Protein AF-A0A3B8QBS2-F1 (afdb_monomer_lite)

Secondary structure (DSSP, 8-state):
--SS--TTT---HHHHHHHHHHTS---PPPHHHHHHT--HHHHHH--GGGTS----SEEE-TT--EEEPPSHHHHHHHHHHHHHHHHHHHHHHHHHHHHHHHHHHHHHHHHHHH--SHHHHHHHHHHHHHHHHHHHHHHHHHHHT--HHHHHHHHHHHHHHHHHHHHHHHHHHHHHHHHHHHHHH-----S---PPP-

Structure (mmCIF, N/CA/C/O backbone):
data_AF-A0A3B8QBS2-F1
#
_entry.id   AF-A0A3B8QBS2-F1
#
loop_
_atom_site.group_PDB
_atom_site.id
_atom_site.type_symbol
_atom_site.label_atom_id
_atom_site.label_alt_id
_atom_site.label_comp_id
_atom_site.label_asym_id
_atom_site.label_entity_id
_atom_site.label_seq_id
_atom_site.pdbx_PDB_ins_code
_atom_site.Cartn_x
_atom_site.Cartn_y
_atom_site.Cartn_z
_atom_site.occupancy
_atom_site.B_iso_or_equiv
_atom_site.auth_seq_id
_atom_site.auth_comp_id
_atom_site.auth_asym_id
_atom_site.auth_atom_id
_atom_site.pdbx_PDB_model_num
ATOM 1 N N . MET A 1 1 ? -25.070 -5.125 55.018 1.00 40.16 1 MET A N 1
ATOM 2 C CA . MET A 1 1 ? -25.271 -5.395 53.583 1.00 40.16 1 MET A CA 1
ATOM 3 C C . MET A 1 1 ? -24.244 -4.560 52.854 1.00 40.16 1 MET A C 1
ATOM 5 O O . MET A 1 1 ? -24.318 -3.342 52.944 1.00 40.16 1 MET A O 1
ATOM 9 N N . ASP A 1 2 ? -23.228 -5.199 52.283 1.00 47.75 2 ASP A N 1
ATOM 10 C CA . ASP A 1 2 ? -22.248 -4.523 51.435 1.00 47.75 2 ASP A CA 1
ATOM 11 C C . ASP A 1 2 ? -22.908 -4.314 50.066 1.00 47.75 2 ASP A C 1
ATOM 13 O O . ASP A 1 2 ? -22.971 -5.229 49.251 1.00 47.75 2 ASP A O 1
ATOM 17 N N . LEU A 1 3 ? -23.536 -3.148 49.894 1.00 51.56 3 LEU A N 1
ATOM 18 C CA . LEU A 1 3 ? -24.308 -2.787 48.700 1.00 51.56 3 LEU A CA 1
ATOM 19 C C . LEU A 1 3 ? -23.430 -2.556 47.462 1.00 51.56 3 LEU A C 1
ATOM 21 O O . LEU A 1 3 ? -23.970 -2.382 46.373 1.00 51.56 3 LEU A O 1
ATOM 25 N N . PHE A 1 4 ? -22.103 -2.549 47.614 1.00 51.91 4 PHE A N 1
ATOM 26 C CA . PHE A 1 4 ? -21.193 -2.098 46.564 1.00 51.91 4 PHE A CA 1
ATOM 27 C C . PHE A 1 4 ? -20.313 -3.204 45.980 1.00 51.91 4 PHE A C 1
ATOM 29 O O . PHE A 1 4 ? -19.778 -3.011 44.891 1.00 51.91 4 PHE A O 1
ATOM 36 N N . GLY A 1 5 ? -20.204 -4.366 46.639 1.00 55.91 5 GLY A N 1
ATOM 37 C CA . GLY A 1 5 ? -19.313 -5.446 46.207 1.00 55.91 5 GLY A CA 1
ATOM 38 C C . GLY A 1 5 ? -17.836 -5.022 46.215 1.00 55.91 5 GLY A C 1
ATOM 39 O O . GLY A 1 5 ? -17.497 -3.843 46.226 1.00 55.91 5 GLY A O 1
ATOM 40 N N . ASN A 1 6 ? -16.910 -5.982 46.228 1.00 54.06 6 ASN A N 1
ATOM 41 C CA . ASN A 1 6 ? -15.481 -5.662 46.226 1.00 54.06 6 ASN A CA 1
ATOM 42 C C . ASN A 1 6 ? -15.029 -5.213 44.816 1.00 54.06 6 ASN A C 1
ATOM 44 O O . ASN A 1 6 ? -14.933 -6.064 43.925 1.00 54.06 6 ASN A O 1
ATOM 48 N N . PRO A 1 7 ? -14.662 -3.933 44.597 1.00 52.50 7 PRO A N 1
ATOM 49 C CA . PRO A 1 7 ? -14.302 -3.431 43.269 1.00 52.50 7 PRO A CA 1
ATOM 50 C C . PRO A 1 7 ? -13.030 -4.079 42.711 1.00 52.50 7 PRO A C 1
ATOM 52 O O . PRO A 1 7 ? -12.875 -4.178 41.496 1.00 52.50 7 PRO A O 1
ATOM 55 N N . ALA A 1 8 ? -12.133 -4.543 43.590 1.00 57.28 8 ALA A N 1
ATOM 56 C CA . ALA A 1 8 ? -10.874 -5.187 43.222 1.00 57.28 8 ALA A CA 1
ATOM 57 C C . ALA A 1 8 ? -11.041 -6.666 42.831 1.00 57.28 8 ALA A C 1
ATOM 59 O O . ALA A 1 8 ? -10.186 -7.214 42.139 1.00 57.28 8 ALA A O 1
ATOM 60 N N . ALA A 1 9 ? -12.129 -7.320 43.255 1.00 53.72 9 ALA A N 1
ATOM 61 C CA . ALA A 1 9 ? -12.423 -8.708 42.883 1.00 53.72 9 ALA A CA 1
ATOM 62 C C . ALA A 1 9 ? -12.965 -8.822 41.452 1.00 53.72 9 ALA A C 1
ATOM 64 O O . ALA A 1 9 ? -12.890 -9.878 40.828 1.00 53.72 9 ALA A O 1
ATOM 65 N N . MET A 1 10 ? -13.491 -7.724 40.916 1.00 49.22 10 MET A N 1
ATOM 66 C CA . MET A 1 10 ? -13.876 -7.640 39.526 1.00 49.22 10 MET A CA 1
ATOM 67 C C . MET A 1 10 ? -12.663 -7.071 38.774 1.00 49.22 10 MET A C 1
ATOM 69 O O . MET A 1 10 ? -12.316 -5.907 38.939 1.00 49.22 10 MET A O 1
ATOM 73 N N . VAL A 1 11 ? -12.017 -7.843 37.909 1.00 57.44 11 VAL A N 1
ATOM 74 C CA . VAL A 1 11 ? -11.044 -7.339 36.922 1.00 57.44 11 VAL A CA 1
ATOM 75 C C . VAL A 1 11 ? -11.607 -7.751 35.567 1.00 57.44 11 VAL A C 1
ATOM 77 O O . VAL A 1 11 ? -11.636 -8.945 35.284 1.00 57.44 11 VAL A O 1
ATOM 80 N N . PRO A 1 12 ? -12.166 -6.835 34.757 1.00 55.88 12 PRO A N 1
ATOM 81 C CA . PRO A 1 12 ? -12.729 -7.208 33.475 1.00 55.88 12 PRO A CA 1
ATOM 82 C C . PRO A 1 12 ? -11.559 -7.548 32.558 1.00 55.88 12 PRO A C 1
ATOM 84 O O . PRO A 1 12 ? -10.615 -6.762 32.451 1.00 55.88 12 PRO A O 1
ATOM 87 N N . GLU A 1 13 ? -11.634 -8.679 31.863 1.00 57.59 13 GLU A N 1
ATOM 88 C CA . GLU A 1 13 ? -10.639 -9.053 30.848 1.00 57.59 13 GLU A CA 1
ATOM 89 C C . GLU A 1 13 ? -10.408 -7.926 29.823 1.00 57.59 13 GLU A C 1
ATOM 91 O O . GLU A 1 13 ? -9.293 -7.748 29.336 1.00 57.59 13 GLU A O 1
ATOM 96 N N . SER A 1 14 ? -11.425 -7.091 29.576 1.00 52.19 14 SER A N 1
ATOM 97 C CA . SER A 1 14 ? -11.361 -5.939 28.674 1.00 52.19 14 SER A CA 1
ATOM 98 C C . SER A 1 14 ? -10.343 -4.864 29.074 1.00 52.19 14 SER A C 1
ATOM 100 O O . SER A 1 14 ? -9.842 -4.171 28.194 1.00 52.19 14 SER A O 1
ATOM 102 N N . ILE A 1 15 ? -9.960 -4.741 30.354 1.00 58.25 15 ILE A N 1
ATOM 103 C CA . ILE A 1 15 ? -8.884 -3.818 30.769 1.00 58.25 15 ILE A CA 1
ATOM 104 C C . ILE A 1 15 ? -7.523 -4.349 30.306 1.00 58.25 15 ILE A C 1
ATOM 106 O O . ILE A 1 15 ? -6.710 -3.591 29.780 1.00 58.25 15 ILE A O 1
ATOM 110 N N . GLY A 1 16 ? -7.284 -5.658 30.434 1.00 59.62 16 GLY A N 1
ATOM 111 C CA . GLY A 1 16 ? -6.072 -6.300 29.917 1.00 59.62 16 GLY A CA 1
ATOM 112 C C . GLY A 1 16 ? -5.948 -6.148 28.401 1.00 59.62 16 GLY A C 1
ATOM 113 O O . GLY A 1 16 ? -4.872 -5.835 27.897 1.00 59.62 16 GLY A O 1
ATOM 114 N N . VAL A 1 17 ? -7.070 -6.271 27.688 1.00 55.12 17 VAL A N 1
ATOM 115 C CA . VAL A 1 17 ? -7.148 -6.059 26.236 1.00 55.12 17 VAL A CA 1
ATOM 116 C C . VAL A 1 17 ? -6.885 -4.600 25.858 1.00 55.12 17 VAL A C 1
ATOM 118 O O . VAL A 1 17 ? -6.069 -4.364 24.976 1.00 55.12 17 VAL A O 1
ATOM 121 N N . LEU A 1 18 ? -7.488 -3.622 26.546 1.00 54.81 18 LEU A N 1
ATOM 122 C CA . LEU A 1 18 ? -7.243 -2.192 26.300 1.00 54.81 18 LEU A CA 1
ATOM 123 C C . LEU A 1 18 ? -5.767 -1.828 26.510 1.00 54.81 18 LEU A C 1
ATOM 125 O O . LEU A 1 18 ? -5.187 -1.066 25.745 1.00 54.81 18 LEU A O 1
ATOM 129 N N . THR A 1 19 ? -5.144 -2.415 27.532 1.00 61.19 19 THR A N 1
ATOM 130 C CA . THR A 1 19 ? -3.730 -2.173 27.844 1.00 61.19 19 THR A CA 1
ATOM 131 C C . THR A 1 19 ? -2.820 -2.821 26.797 1.00 61.19 19 THR A C 1
ATOM 133 O O . THR A 1 19 ? -1.830 -2.223 26.387 1.00 61.19 19 THR A O 1
ATOM 136 N N . ALA A 1 20 ? -3.172 -4.020 26.322 1.00 60.28 20 ALA A N 1
ATOM 137 C CA . ALA A 1 20 ? -2.480 -4.687 25.224 1.00 60.28 20 ALA A CA 1
ATOM 138 C C . ALA A 1 20 ? -2.641 -3.942 23.889 1.00 60.28 20 ALA A C 1
ATOM 140 O O . ALA A 1 20 ? -1.714 -3.946 23.086 1.00 60.28 20 ALA A O 1
ATOM 141 N N . ASP A 1 21 ? -3.786 -3.299 23.651 1.00 52.78 21 ASP A N 1
ATOM 142 C CA . ASP A 1 21 ? -4.047 -2.534 22.429 1.00 52.78 21 ASP A CA 1
ATOM 143 C C . ASP A 1 21 ? -3.320 -1.182 22.437 1.00 52.78 21 ASP A C 1
ATOM 145 O O . ASP A 1 21 ? -2.662 -0.854 21.459 1.00 52.78 21 ASP A O 1
ATOM 149 N N . LEU A 1 22 ? -3.301 -0.471 23.573 1.00 54.91 22 LEU A N 1
ATOM 150 C CA . LEU A 1 22 ? -2.471 0.730 23.776 1.00 54.91 22 LEU A CA 1
ATOM 151 C C . LEU A 1 22 ? -0.962 0.436 23.694 1.00 54.91 22 LEU A C 1
ATOM 153 O O . LEU A 1 22 ? -0.167 1.328 23.408 1.00 54.91 22 LEU A O 1
ATOM 157 N N . ALA A 1 23 ? -0.557 -0.806 23.972 1.00 55.47 23 ALA A N 1
ATOM 158 C CA . ALA A 1 23 ? 0.823 -1.258 23.829 1.00 55.47 23 ALA A CA 1
ATOM 159 C C . ALA A 1 23 ? 1.182 -1.671 22.391 1.00 55.47 23 ALA A C 1
ATOM 161 O O . ALA A 1 23 ? 2.367 -1.854 22.100 1.00 55.47 23 ALA A O 1
ATOM 162 N N . LYS A 1 24 ? 0.204 -1.830 21.483 1.00 52.69 24 LYS A N 1
ATOM 163 C CA . LYS A 1 24 ? 0.501 -2.040 20.063 1.00 52.69 24 LYS A CA 1
ATOM 164 C C . LYS A 1 24 ? 0.965 -0.716 19.486 1.00 52.69 24 LYS A C 1
ATOM 166 O O . LYS A 1 24 ? 0.188 0.221 19.357 1.00 52.69 24 LYS A O 1
ATOM 171 N N . THR A 1 25 ? 2.238 -0.657 19.125 1.00 47.12 25 THR A N 1
ATOM 172 C CA . THR A 1 25 ? 2.847 0.510 18.496 1.00 47.12 25 THR A CA 1
ATOM 173 C C . THR A 1 25 ? 2.074 0.871 17.226 1.00 47.12 25 THR A C 1
ATOM 175 O O . THR A 1 25 ? 2.091 0.134 16.240 1.00 47.12 25 THR A O 1
ATOM 178 N N . GLU A 1 26 ? 1.359 1.992 17.269 1.00 56.16 26 GLU A N 1
ATOM 179 C CA . GLU A 1 26 ? 0.643 2.571 16.133 1.00 56.16 26 GLU A CA 1
ATOM 180 C C . GLU A 1 26 ? 1.629 3.220 15.182 1.00 56.16 26 GLU A C 1
ATOM 182 O O . GLU A 1 26 ? 1.835 4.427 15.226 1.00 56.16 26 GLU A O 1
ATOM 187 N N . VAL A 1 27 ? 2.309 2.457 14.337 1.00 53.50 27 VAL A N 1
ATOM 188 C CA . VAL A 1 27 ? 3.079 3.118 13.289 1.00 53.50 27 VAL A CA 1
ATOM 189 C C . VAL A 1 27 ? 3.342 2.157 12.152 1.00 53.50 27 VAL A C 1
ATOM 191 O O . VAL A 1 27 ? 4.082 1.185 12.296 1.00 53.50 27 VAL A O 1
ATOM 194 N N . GLY A 1 28 ? 2.788 2.476 10.981 1.00 55.41 28 GLY A N 1
ATOM 195 C CA . GLY A 1 28 ? 3.445 2.080 9.743 1.00 55.41 28 GLY A CA 1
ATOM 196 C C . GLY A 1 28 ? 4.920 2.481 9.799 1.00 55.41 28 GLY A C 1
ATOM 197 O O . GLY A 1 28 ? 5.289 3.420 10.509 1.00 55.41 28 GLY A O 1
ATOM 198 N N . GLN A 1 29 ? 5.763 1.769 9.053 1.00 59.84 29 GLN A N 1
ATOM 199 C CA . GLN A 1 29 ? 7.200 2.046 9.028 1.00 59.84 29 GLN A CA 1
ATOM 200 C C . GLN A 1 29 ? 7.454 3.537 8.785 1.00 59.84 29 GLN A C 1
ATOM 202 O O . GLN A 1 29 ? 6.781 4.174 7.964 1.00 59.84 29 GLN A O 1
ATOM 207 N N . THR A 1 30 ? 8.420 4.105 9.502 1.00 65.25 30 THR A N 1
ATOM 208 C CA . THR A 1 30 ? 8.799 5.504 9.315 1.00 65.25 30 THR A CA 1
ATOM 209 C C . THR A 1 30 ? 9.297 5.720 7.886 1.00 65.25 30 THR A C 1
ATOM 211 O O . THR A 1 30 ? 9.829 4.818 7.239 1.00 65.25 30 THR A O 1
ATOM 214 N N . PHE A 1 31 ? 9.178 6.945 7.371 1.00 59.91 31 PHE A N 1
ATOM 215 C CA . PHE A 1 31 ? 9.646 7.266 6.019 1.00 59.91 31 PHE A CA 1
ATOM 216 C C . PHE A 1 31 ? 11.135 6.929 5.804 1.00 59.91 31 PHE A C 1
ATOM 218 O O . PHE A 1 31 ? 11.523 6.510 4.717 1.00 59.91 31 PHE A O 1
ATOM 225 N N . ALA A 1 32 ? 11.961 7.047 6.850 1.00 57.06 32 ALA A N 1
ATOM 226 C CA . ALA A 1 32 ? 13.374 6.674 6.811 1.00 57.06 32 ALA A CA 1
ATOM 227 C C . ALA A 1 32 ? 13.582 5.151 6.705 1.00 57.06 32 ALA A C 1
ATOM 229 O O . ALA A 1 32 ? 14.427 4.704 5.931 1.00 57.06 32 ALA A O 1
ATOM 230 N N . GLU A 1 33 ? 12.791 4.351 7.425 1.00 64.00 33 GLU A N 1
ATOM 231 C CA . GLU A 1 33 ? 12.810 2.885 7.317 1.00 64.00 33 GLU A CA 1
ATOM 232 C C . GLU A 1 33 ? 12.324 2.424 5.939 1.00 64.00 33 GLU A C 1
ATOM 234 O O . GLU A 1 33 ? 12.946 1.558 5.329 1.00 64.00 33 GLU A O 1
ATOM 239 N N . LEU A 1 34 ? 11.284 3.067 5.397 1.00 64.31 34 LEU A N 1
ATOM 240 C CA . LEU A 1 34 ? 10.763 2.790 4.055 1.00 64.31 34 LEU A CA 1
ATOM 241 C C . LEU A 1 34 ? 11.781 3.115 2.955 1.00 64.31 34 LEU A C 1
ATOM 243 O O . LE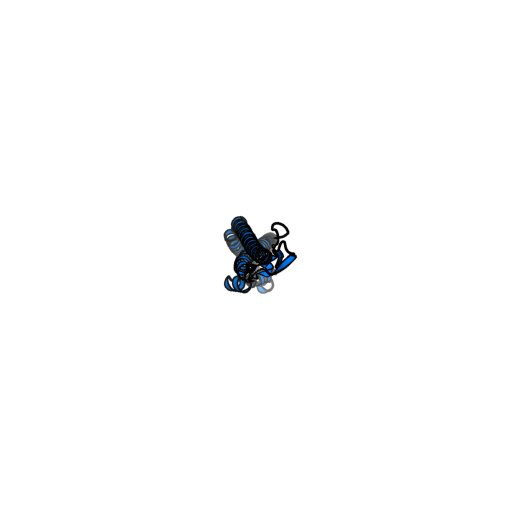U A 1 34 ? 11.936 2.346 2.005 1.00 64.31 34 LEU A O 1
ATOM 247 N N . GLN A 1 35 ? 12.506 4.230 3.084 1.00 64.44 35 GLN A N 1
ATOM 248 C CA . GLN A 1 35 ? 13.590 4.576 2.162 1.00 64.44 35 GLN A CA 1
ATOM 249 C C . GLN A 1 35 ? 14.782 3.623 2.279 1.00 64.44 35 GLN A C 1
ATOM 251 O O . GLN A 1 35 ? 15.360 3.246 1.261 1.00 64.44 35 GLN A O 1
ATOM 256 N N . GLY A 1 36 ? 15.140 3.215 3.500 1.00 61.88 36 GLY A N 1
ATOM 257 C CA . GLY A 1 36 ? 16.211 2.246 3.743 1.00 61.88 36 GLY A CA 1
ATOM 258 C C . GLY A 1 36 ? 15.877 0.837 3.243 1.00 61.88 36 GLY A C 1
ATOM 259 O O . GLY A 1 36 ? 16.770 0.121 2.795 1.00 61.88 36 GLY A O 1
ATOM 260 N N . ALA A 1 37 ? 14.597 0.459 3.264 1.00 65.19 37 ALA A N 1
ATOM 261 C CA . ALA A 1 37 ? 14.096 -0.829 2.788 1.00 65.19 37 ALA A CA 1
ATOM 262 C C . ALA A 1 37 ? 13.811 -0.871 1.274 1.00 65.19 37 ALA A C 1
ATOM 264 O O . ALA A 1 37 ? 13.482 -1.934 0.742 1.00 65.19 37 ALA A O 1
ATOM 265 N N . ALA A 1 38 ? 13.928 0.258 0.565 1.00 75.38 38 ALA A N 1
ATOM 266 C CA . ALA A 1 38 ? 13.628 0.354 -0.859 1.00 75.38 38 ALA A CA 1
ATOM 267 C C . ALA A 1 38 ? 14.500 -0.600 -1.692 1.00 75.38 38 ALA A C 1
ATOM 269 O O . ALA A 1 38 ? 15.712 -0.415 -1.843 1.00 75.38 38 ALA A O 1
ATOM 270 N N . ASN A 1 39 ? 13.862 -1.616 -2.275 1.00 82.81 39 ASN A N 1
ATOM 271 C CA . ASN A 1 39 ? 14.537 -2.684 -2.998 1.00 82.81 39 ASN A CA 1
ATOM 272 C C . ASN A 1 39 ? 14.228 -2.616 -4.502 1.00 82.81 39 ASN A C 1
ATOM 274 O O . ASN A 1 39 ? 13.081 -2.750 -4.929 1.00 82.81 39 ASN A O 1
ATOM 278 N N . ALA A 1 40 ? 15.275 -2.421 -5.307 1.00 83.56 40 ALA A N 1
ATOM 279 C CA . ALA A 1 40 ? 15.173 -2.337 -6.762 1.00 83.56 40 ALA A CA 1
ATOM 280 C C . ALA A 1 40 ? 14.736 -3.664 -7.408 1.00 83.56 40 ALA A C 1
ATOM 282 O O . ALA A 1 40 ? 13.947 -3.643 -8.346 1.00 83.56 40 ALA A O 1
ATOM 283 N N . THR A 1 41 ? 15.193 -4.807 -6.892 1.00 86.19 41 THR A N 1
ATOM 284 C CA . THR A 1 41 ? 14.809 -6.137 -7.384 1.00 86.19 41 THR A CA 1
ATOM 285 C C . THR A 1 41 ? 13.326 -6.396 -7.144 1.00 86.19 41 THR A C 1
ATOM 287 O O . THR A 1 41 ? 12.609 -6.763 -8.072 1.00 86.19 41 THR A O 1
ATOM 290 N N . THR A 1 42 ? 12.831 -6.111 -5.935 1.00 84.19 42 THR A N 1
ATOM 291 C CA . THR A 1 42 ? 11.393 -6.187 -5.638 1.00 84.19 42 THR A CA 1
ATOM 292 C C . THR A 1 42 ? 10.599 -5.287 -6.581 1.00 84.19 42 THR A C 1
ATOM 294 O O . THR A 1 42 ? 9.588 -5.716 -7.127 1.00 84.19 42 THR A O 1
ATOM 297 N N . ALA A 1 43 ? 11.091 -4.074 -6.850 1.00 86.50 43 ALA A N 1
ATOM 298 C CA . ALA A 1 43 ? 10.450 -3.163 -7.789 1.00 86.50 43 ALA A CA 1
ATOM 299 C C . ALA A 1 43 ? 10.447 -3.695 -9.231 1.00 86.50 43 ALA A C 1
ATOM 301 O O . ALA A 1 43 ? 9.471 -3.500 -9.934 1.00 86.50 43 ALA A O 1
ATOM 302 N N . MET A 1 44 ? 11.496 -4.366 -9.707 1.00 90.50 44 MET A N 1
ATOM 303 C CA . MET A 1 44 ? 11.528 -4.920 -11.072 1.00 90.50 44 MET A CA 1
ATOM 304 C C . MET A 1 44 ? 10.589 -6.124 -11.252 1.00 90.50 44 MET A C 1
ATOM 306 O O . MET A 1 44 ? 10.087 -6.364 -12.355 1.00 90.50 44 MET A O 1
ATOM 310 N N . LEU A 1 45 ? 10.376 -6.891 -10.181 1.00 90.69 45 LEU A N 1
ATOM 311 C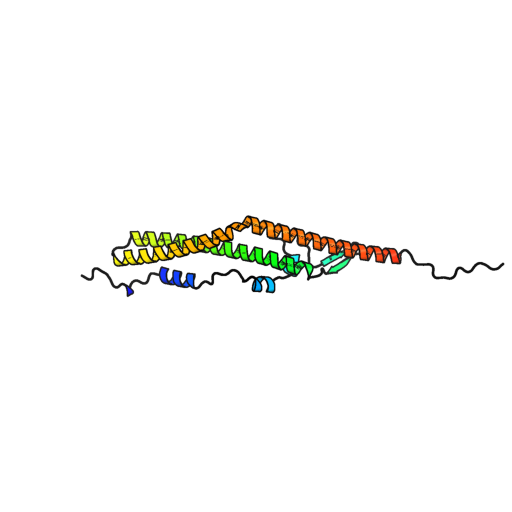 CA . LEU A 1 45 ? 9.605 -8.137 -10.187 1.00 90.69 45 LEU A CA 1
ATOM 312 C C . LEU A 1 45 ? 8.149 -7.966 -9.744 1.00 90.69 45 LEU A C 1
ATOM 314 O O . LEU A 1 45 ? 7.353 -8.896 -9.886 1.00 90.69 45 LEU A O 1
ATOM 318 N N . ASP A 1 46 ? 7.791 -6.806 -9.203 1.00 87.12 46 ASP A N 1
ATOM 319 C CA . ASP A 1 46 ? 6.452 -6.578 -8.685 1.00 87.12 46 ASP A CA 1
ATOM 320 C C . ASP A 1 46 ? 5.404 -6.580 -9.811 1.00 87.12 46 ASP A C 1
ATOM 322 O O . ASP A 1 46 ? 5.409 -5.755 -10.727 1.00 87.12 46 ASP A O 1
ATOM 326 N N . SER A 1 47 ? 4.490 -7.540 -9.707 1.00 85.00 47 SER A N 1
ATOM 327 C CA . SER A 1 47 ? 3.373 -7.749 -10.623 1.00 85.00 47 SER A CA 1
ATOM 328 C C . SER A 1 47 ? 2.030 -7.352 -10.014 1.00 85.00 47 SER A C 1
ATOM 330 O O . SER A 1 47 ? 1.013 -7.513 -10.682 1.00 85.00 47 SER A O 1
ATOM 332 N N . ALA A 1 48 ? 1.993 -6.893 -8.756 1.00 82.56 48 ALA A N 1
ATOM 333 C CA . ALA A 1 48 ? 0.768 -6.629 -7.998 1.00 82.56 48 ALA A CA 1
ATOM 334 C C . ALA A 1 48 ? -0.317 -7.709 -8.213 1.00 82.56 48 ALA A C 1
ATOM 336 O O . ALA A 1 48 ? -1.425 -7.425 -8.666 1.00 82.56 48 ALA A O 1
ATOM 337 N N . ASN A 1 49 ? 0.028 -8.974 -7.936 1.00 83.44 49 ASN A N 1
ATOM 338 C CA . ASN A 1 49 ? -0.837 -10.145 -8.153 1.00 83.44 49 ASN A CA 1
ATOM 339 C C . ASN A 1 49 ? -1.359 -10.290 -9.601 1.00 83.44 49 ASN A C 1
ATOM 341 O O . ASN A 1 49 ? -2.474 -10.757 -9.823 1.00 83.44 49 ASN A O 1
ATOM 345 N N . GLY A 1 50 ? -0.550 -9.901 -10.589 1.00 84.56 50 GLY A N 1
ATOM 346 C CA . GLY A 1 50 ? -0.872 -9.993 -12.016 1.00 84.56 50 GLY A CA 1
ATOM 347 C C . GLY A 1 50 ? -1.506 -8.737 -12.620 1.00 84.56 50 GLY A C 1
ATOM 348 O O . GLY A 1 50 ? -1.825 -8.747 -13.807 1.00 84.56 50 GLY A O 1
ATOM 349 N N . LEU A 1 51 ? -1.671 -7.659 -11.847 1.00 84.81 51 LEU A N 1
ATOM 350 C CA . LEU A 1 51 ? -2.132 -6.367 -12.362 1.00 84.81 51 LEU A CA 1
ATOM 351 C C . LEU A 1 51 ? -1.078 -5.680 -13.246 1.00 84.81 51 LEU A C 1
ATOM 353 O O . LEU A 1 51 ? -1.432 -4.978 -14.192 1.00 84.81 51 LEU A O 1
ATOM 357 N N . TYR A 1 52 ? 0.206 -5.894 -12.951 1.00 88.88 52 TYR A N 1
ATOM 358 C CA . TYR A 1 52 ? 1.330 -5.319 -13.685 1.00 88.88 52 TYR A CA 1
ATOM 359 C C . TYR A 1 52 ? 2.185 -6.395 -14.346 1.00 88.88 52 TYR A C 1
ATOM 361 O O . TYR A 1 52 ? 2.310 -7.525 -13.865 1.00 88.88 52 TYR A O 1
ATOM 369 N N . HIS A 1 53 ? 2.843 -6.014 -15.437 1.00 89.06 53 HIS A N 1
ATOM 370 C CA . HIS A 1 53 ? 3.845 -6.853 -16.078 1.00 89.06 53 HIS A CA 1
ATOM 371 C C . HIS A 1 53 ? 5.210 -6.631 -15.424 1.00 89.06 53 HIS A C 1
ATOM 373 O O . HIS A 1 53 ? 5.783 -5.546 -15.528 1.00 89.06 53 HIS A O 1
ATOM 379 N N . ALA A 1 54 ? 5.755 -7.668 -14.789 1.00 92.06 54 ALA A N 1
ATOM 380 C CA . ALA A 1 54 ? 7.113 -7.625 -14.259 1.00 92.06 54 ALA A CA 1
ATOM 381 C C . ALA A 1 54 ? 8.123 -7.362 -15.391 1.00 92.06 54 ALA A C 1
ATOM 383 O O . ALA A 1 54 ? 8.071 -8.003 -16.443 1.00 92.06 54 ALA A O 1
ATOM 384 N N . VAL A 1 55 ? 9.054 -6.430 -15.172 1.00 92.31 55 VAL A N 1
ATOM 385 C CA . VAL A 1 55 ? 10.065 -6.048 -16.179 1.00 92.31 55 VAL A CA 1
ATOM 386 C C . VAL A 1 55 ? 11.303 -6.945 -16.155 1.00 92.31 55 VAL A C 1
ATOM 388 O O . VAL A 1 55 ? 12.095 -6.911 -17.104 1.00 92.31 55 VAL A O 1
ATOM 391 N N . GLY A 1 56 ? 11.454 -7.730 -15.082 1.00 91.81 56 GLY A N 1
ATOM 392 C CA . GLY A 1 56 ? 12.569 -8.646 -14.859 1.00 91.81 56 GLY A CA 1
ATOM 393 C C . GLY A 1 56 ? 13.886 -7.931 -14.555 1.00 91.81 56 GLY A C 1
ATOM 394 O O . GLY A 1 56 ? 14.059 -6.754 -14.857 1.00 91.81 56 GLY A O 1
ATOM 395 N N . GLU A 1 57 ? 14.837 -8.653 -13.970 1.00 94.25 57 GLU A N 1
ATOM 396 C CA . GLU A 1 57 ? 16.190 -8.137 -13.705 1.00 94.25 57 GLU A CA 1
ATOM 397 C C . GLU A 1 57 ? 17.082 -8.151 -14.954 1.00 94.25 57 GLU A C 1
ATOM 399 O O . GLU A 1 57 ? 18.115 -7.485 -15.010 1.00 94.25 57 GLU A O 1
ATOM 404 N N . THR A 1 58 ? 16.689 -8.913 -15.974 1.00 94.12 58 THR A N 1
ATOM 405 C CA . THR A 1 58 ? 17.420 -9.048 -17.231 1.00 94.12 58 THR A CA 1
ATOM 406 C C . THR A 1 58 ? 16.487 -8.932 -18.429 1.00 94.12 58 THR A C 1
ATOM 408 O O . THR A 1 58 ? 15.271 -9.098 -18.325 1.00 94.12 58 THR A O 1
ATOM 411 N N . PHE A 1 59 ? 17.064 -8.643 -19.589 1.00 94.12 59 PHE A N 1
ATOM 412 C CA . PHE A 1 59 ? 16.392 -8.749 -20.879 1.00 94.12 59 PHE A CA 1
ATOM 413 C C . PHE A 1 59 ? 17.381 -9.223 -21.944 1.00 94.12 59 PHE A C 1
ATOM 415 O O . PHE A 1 59 ? 18.592 -9.080 -21.781 1.00 94.12 59 PHE A O 1
ATOM 422 N N . SER A 1 60 ? 16.865 -9.783 -23.035 1.00 94.19 60 SER A N 1
ATOM 423 C CA . SER A 1 60 ? 17.679 -10.195 -24.179 1.00 94.19 60 SER A CA 1
ATOM 424 C C . SER A 1 60 ? 17.593 -9.167 -25.297 1.00 94.19 60 SER A C 1
ATOM 426 O O . SER A 1 60 ? 16.502 -8.694 -25.613 1.00 94.19 60 SER A O 1
ATOM 428 N N . THR A 1 61 ? 18.725 -8.841 -25.913 1.00 91.00 61 THR A N 1
ATOM 429 C CA . THR A 1 61 ? 18.743 -8.076 -27.162 1.00 91.00 61 THR A CA 1
ATOM 430 C C . THR A 1 61 ? 18.339 -8.969 -28.347 1.00 91.00 61 THR A C 1
ATOM 432 O O . THR A 1 61 ? 18.377 -10.200 -28.231 1.00 91.00 61 THR A O 1
ATOM 435 N N . PRO A 1 62 ? 17.989 -8.399 -29.517 1.00 89.25 62 PRO A N 1
ATOM 436 C CA . PRO A 1 62 ? 17.698 -9.164 -30.731 1.00 89.25 62 PRO A CA 1
ATOM 437 C C . PRO A 1 62 ? 18.828 -10.107 -31.161 1.00 89.25 62 PRO A C 1
ATOM 439 O O . PRO A 1 62 ? 18.571 -11.119 -31.811 1.00 89.25 62 PRO A O 1
ATOM 442 N N . GLY A 1 63 ? 20.077 -9.808 -30.798 1.00 87.56 63 GLY A N 1
ATOM 443 C CA . GLY A 1 63 ? 21.199 -10.713 -31.021 1.00 87.56 63 GLY A CA 1
ATOM 444 C C . GLY A 1 63 ? 21.377 -11.852 -30.041 1.00 87.56 63 GLY A C 1
ATOM 445 O O . GLY A 1 63 ? 22.306 -12.635 -30.226 1.00 87.56 63 GLY A O 1
ATOM 446 N N . GLY A 1 64 ? 20.531 -11.942 -29.019 1.00 89.19 64 GLY A N 1
ATOM 447 C CA . GLY A 1 64 ? 20.630 -12.950 -27.970 1.00 89.19 64 GLY A CA 1
ATOM 448 C C . GLY A 1 64 ? 21.588 -12.589 -26.832 1.00 89.19 64 GLY A C 1
ATOM 449 O O . GLY A 1 64 ? 21.823 -13.437 -25.973 1.00 89.19 64 GLY A O 1
ATOM 450 N N . GLU A 1 65 ? 22.126 -11.364 -26.779 1.00 91.81 65 GLU A N 1
ATOM 451 C CA . GLU A 1 65 ? 22.895 -10.907 -25.616 1.00 91.81 65 GLU A CA 1
ATOM 452 C C . GLU A 1 65 ? 21.949 -10.702 -24.428 1.00 91.81 65 GLU A C 1
ATOM 454 O O . GLU A 1 65 ? 20.923 -10.035 -24.552 1.00 91.81 65 GLU A O 1
ATOM 459 N N . VAL A 1 66 ? 22.278 -11.280 -23.272 1.00 94.81 66 VAL A N 1
ATOM 460 C CA . VAL A 1 66 ? 21.514 -11.087 -22.033 1.00 94.81 66 VAL A CA 1
ATOM 461 C C . VAL A 1 66 ? 22.120 -9.926 -21.256 1.00 94.81 66 VAL A C 1
ATOM 463 O O . VAL A 1 66 ? 23.279 -9.981 -20.851 1.00 94.81 66 VAL A O 1
ATOM 466 N N . ILE A 1 67 ? 21.318 -8.896 -21.010 1.00 94.06 67 ILE A N 1
ATOM 467 C CA . ILE A 1 67 ? 21.727 -7.684 -20.302 1.00 94.06 67 ILE A CA 1
ATOM 468 C C . ILE A 1 67 ? 21.029 -7.624 -18.951 1.00 94.06 67 ILE A C 1
ATOM 470 O O . ILE A 1 67 ? 19.819 -7.828 -18.855 1.00 94.06 67 ILE A O 1
ATOM 474 N N . HIS A 1 68 ? 21.798 -7.307 -17.909 1.00 94.69 68 HIS A N 1
ATOM 475 C CA . HIS A 1 68 ? 21.269 -7.011 -16.583 1.00 94.69 68 HIS A CA 1
ATOM 476 C C . HIS A 1 68 ? 20.866 -5.538 -16.486 1.00 94.69 68 HIS A C 1
ATOM 478 O O . HIS A 1 68 ? 21.610 -4.651 -16.916 1.00 94.69 68 HIS A O 1
ATOM 484 N N . ARG A 1 69 ? 19.681 -5.280 -15.935 1.00 93.44 69 ARG A N 1
ATOM 485 C CA . ARG A 1 69 ? 19.170 -3.922 -15.746 1.00 93.44 69 ARG A CA 1
ATOM 486 C C . ARG A 1 69 ? 19.960 -3.201 -14.665 1.00 93.44 69 ARG A C 1
ATOM 488 O O . ARG A 1 69 ? 20.412 -3.803 -13.693 1.00 93.44 69 ARG A O 1
ATOM 495 N N . ARG A 1 70 ? 20.119 -1.888 -14.815 1.00 91.12 70 ARG A N 1
ATOM 496 C CA . ARG A 1 70 ? 20.751 -1.067 -13.771 1.00 91.12 70 ARG A CA 1
ATOM 497 C C . ARG A 1 70 ? 19.811 -0.950 -12.582 1.00 91.12 70 ARG A C 1
ATOM 499 O O . ARG A 1 70 ? 18.622 -0.734 -12.770 1.00 91.12 70 ARG A O 1
ATOM 506 N N . VAL A 1 71 ? 20.331 -1.043 -11.363 1.00 88.69 71 VAL A N 1
ATOM 507 C CA . VAL A 1 71 ? 19.506 -1.033 -10.143 1.00 88.69 71 VAL A CA 1
ATOM 508 C C . VAL A 1 71 ? 19.061 0.373 -9.738 1.00 88.69 71 VAL A C 1
ATOM 510 O O . VAL A 1 71 ? 17.973 0.544 -9.187 1.00 88.69 71 VAL A O 1
ATOM 513 N N . GLU A 1 72 ? 19.873 1.395 -10.020 1.00 88.50 72 GLU A N 1
ATOM 514 C CA . GLU A 1 72 ? 19.656 2.767 -9.555 1.00 88.50 72 GLU A CA 1
ATOM 515 C C . GLU A 1 72 ? 18.302 3.364 -9.980 1.00 88.50 72 GLU A C 1
ATOM 517 O O . GLU A 1 72 ? 17.618 3.899 -9.102 1.00 88.50 72 GLU A O 1
ATOM 522 N N . PRO A 1 73 ? 17.849 3.248 -11.250 1.00 88.25 73 PRO A N 1
ATOM 523 C CA . PRO A 1 73 ? 16.567 3.817 -11.678 1.00 88.25 73 PRO A CA 1
ATOM 524 C C . PRO A 1 73 ? 15.360 3.210 -10.951 1.00 88.25 73 PRO A C 1
ATOM 526 O O . PRO A 1 73 ? 14.363 3.890 -10.718 1.00 88.25 73 PRO A O 1
ATOM 529 N N . TYR A 1 74 ? 15.456 1.941 -10.546 1.00 91.19 74 TYR A N 1
ATOM 530 C CA . TYR A 1 74 ? 14.343 1.200 -9.950 1.00 91.19 74 TYR A CA 1
ATOM 531 C C . TYR A 1 74 ? 14.290 1.317 -8.432 1.00 91.19 74 TYR A C 1
ATOM 533 O O . TYR A 1 74 ? 13.245 1.054 -7.844 1.00 91.19 74 TYR A O 1
ATOM 541 N N . ARG A 1 75 ? 15.372 1.748 -7.770 1.00 87.56 75 ARG A N 1
ATOM 542 C CA . ARG A 1 75 ? 15.373 1.928 -6.310 1.00 87.56 75 ARG A CA 1
ATOM 543 C C . ARG A 1 75 ? 14.368 2.994 -5.868 1.00 87.56 75 ARG A C 1
ATOM 545 O O . ARG A 1 75 ? 13.626 2.771 -4.917 1.00 87.56 75 ARG A O 1
ATOM 552 N N . ALA A 1 76 ? 14.311 4.123 -6.575 1.00 84.12 76 ALA A N 1
ATOM 553 C CA . ALA A 1 76 ? 13.348 5.187 -6.281 1.00 84.12 76 ALA A CA 1
ATOM 554 C C . ALA A 1 76 ? 11.898 4.719 -6.496 1.00 84.12 76 ALA A C 1
ATOM 556 O O . ALA A 1 76 ? 11.027 5.003 -5.678 1.00 84.12 76 ALA A O 1
ATOM 557 N N . ILE A 1 77 ? 11.660 3.938 -7.554 1.00 87.06 77 ILE A N 1
ATOM 558 C CA . ILE A 1 77 ? 10.360 3.314 -7.836 1.00 87.06 77 ILE A CA 1
ATOM 559 C C . ILE A 1 77 ? 9.985 2.347 -6.704 1.00 87.06 77 ILE A C 1
ATOM 561 O O . ILE A 1 77 ? 8.879 2.419 -6.173 1.00 87.06 77 ILE A O 1
ATOM 565 N N . GLY A 1 78 ? 10.927 1.510 -6.265 1.00 85.25 78 GLY A N 1
ATOM 566 C CA . GLY A 1 78 ? 10.737 0.595 -5.140 1.00 85.25 78 GLY A CA 1
ATOM 567 C C . GLY A 1 78 ? 10.390 1.302 -3.832 1.00 85.25 78 GLY A C 1
ATOM 568 O O . GLY A 1 78 ? 9.523 0.829 -3.106 1.00 85.25 78 GLY A O 1
ATOM 569 N N . ALA A 1 79 ? 10.987 2.464 -3.551 1.00 83.50 79 ALA A N 1
ATOM 570 C CA . ALA A 1 79 ? 10.649 3.258 -2.366 1.00 83.50 79 ALA A CA 1
ATOM 571 C C . ALA A 1 79 ? 9.181 3.725 -2.383 1.00 83.50 79 ALA A C 1
ATOM 573 O O . ALA A 1 79 ? 8.478 3.636 -1.373 1.00 83.50 79 ALA A O 1
ATOM 574 N N . VAL A 1 80 ? 8.701 4.190 -3.541 1.00 83.88 80 VAL A N 1
ATOM 575 C CA . VAL A 1 80 ? 7.306 4.622 -3.727 1.00 83.88 80 VAL A CA 1
ATOM 576 C C . VAL A 1 80 ? 6.345 3.445 -3.548 1.00 83.88 80 VAL A C 1
ATOM 578 O O . VAL A 1 80 ? 5.336 3.569 -2.856 1.00 83.88 80 VAL A O 1
ATOM 581 N N . GLN A 1 81 ? 6.680 2.287 -4.114 1.00 82.00 81 GLN A N 1
ATOM 582 C CA . GLN A 1 81 ? 5.858 1.079 -4.020 1.00 82.00 81 GLN A CA 1
ATOM 583 C C . GLN A 1 81 ? 5.807 0.517 -2.605 1.00 82.00 81 GLN A C 1
ATOM 585 O O . GLN A 1 81 ? 4.732 0.174 -2.123 1.00 82.00 81 GLN A O 1
ATOM 590 N N . GLN A 1 82 ? 6.940 0.506 -1.906 1.00 80.81 82 GLN A N 1
ATOM 591 C CA . GLN A 1 82 ? 7.000 0.092 -0.510 1.00 80.81 82 GLN A CA 1
ATOM 592 C C . GLN A 1 82 ? 6.186 1.030 0.387 1.00 80.81 82 GLN A C 1
ATOM 594 O O . GLN A 1 82 ? 5.479 0.572 1.280 1.00 80.81 82 GLN A O 1
ATOM 599 N N . THR A 1 83 ? 6.225 2.337 0.119 1.00 78.62 83 THR A N 1
ATOM 600 C CA . THR A 1 83 ? 5.410 3.324 0.843 1.00 78.62 83 THR A CA 1
ATOM 601 C C . THR A 1 83 ? 3.917 3.080 0.616 1.00 78.62 83 THR A C 1
ATOM 603 O O . THR A 1 83 ? 3.144 3.066 1.574 1.00 78.62 83 THR A O 1
ATOM 606 N N . ALA A 1 84 ? 3.514 2.828 -0.633 1.00 79.88 84 ALA A N 1
ATOM 607 C CA . ALA A 1 84 ? 2.139 2.478 -0.980 1.00 79.88 84 ALA A CA 1
ATOM 608 C C . ALA A 1 84 ? 1.684 1.172 -0.299 1.00 79.88 84 ALA A C 1
ATOM 610 O O . ALA A 1 84 ? 0.601 1.125 0.281 1.00 79.88 84 ALA A O 1
ATOM 611 N N . ALA A 1 85 ? 2.523 0.133 -0.309 1.00 78.56 85 ALA A N 1
ATOM 612 C CA . ALA A 1 85 ? 2.232 -1.149 0.329 1.00 78.56 85 ALA A CA 1
ATOM 613 C C . ALA A 1 85 ? 2.129 -1.032 1.858 1.00 78.56 85 ALA A C 1
ATOM 615 O O . ALA A 1 85 ? 1.181 -1.543 2.449 1.00 78.56 85 ALA A O 1
ATOM 616 N N . ASN A 1 86 ? 3.060 -0.315 2.496 1.00 77.81 86 ASN A N 1
ATOM 617 C CA . ASN A 1 86 ? 3.019 -0.036 3.932 1.00 77.81 86 ASN A CA 1
ATOM 618 C C . ASN A 1 86 ? 1.737 0.707 4.313 1.00 77.81 86 ASN A C 1
ATOM 620 O O . ASN A 1 86 ? 1.077 0.337 5.279 1.00 77.81 86 ASN A O 1
ATOM 624 N N . PHE A 1 87 ? 1.347 1.706 3.521 1.00 76.75 87 PHE A N 1
ATOM 625 C CA . PHE A 1 87 ? 0.092 2.411 3.738 1.00 76.75 87 PHE A CA 1
ATOM 626 C C . PHE A 1 87 ? -1.114 1.462 3.680 1.00 76.75 87 PHE A C 1
ATOM 628 O O . PHE A 1 87 ? -1.945 1.490 4.583 1.00 76.75 87 PHE A O 1
ATOM 635 N N . LEU A 1 88 ? -1.199 0.587 2.669 1.00 77.62 88 LEU A N 1
ATOM 636 C CA . LEU A 1 88 ? -2.279 -0.407 2.574 1.00 77.62 88 LEU A CA 1
ATOM 637 C C . LEU A 1 88 ? -2.298 -1.368 3.771 1.00 77.62 88 LEU A C 1
ATOM 639 O O . LEU A 1 88 ? -3.380 -1.720 4.237 1.00 77.62 88 LEU A O 1
ATOM 643 N N . GLY A 1 89 ? -1.125 -1.751 4.283 1.00 77.12 89 GLY A N 1
ATOM 644 C CA . GLY A 1 89 ? -0.994 -2.540 5.510 1.00 77.12 89 GLY A CA 1
ATOM 645 C C . GLY A 1 89 ? -1.606 -1.831 6.717 1.00 77.12 89 GLY A C 1
ATOM 646 O O . GLY A 1 89 ? -2.485 -2.391 7.365 1.00 77.12 89 GLY A O 1
ATOM 647 N N . VAL A 1 90 ? -1.237 -0.565 6.946 1.00 76.44 90 VAL A N 1
ATOM 648 C CA . VAL A 1 90 ? -1.796 0.260 8.033 1.00 76.44 90 VAL A CA 1
ATOM 649 C C . VAL A 1 90 ? -3.319 0.374 7.926 1.00 76.44 90 VAL A C 1
ATOM 651 O O . VAL A 1 90 ? -4.015 0.221 8.926 1.00 76.44 90 VAL A O 1
ATOM 654 N N . VAL A 1 91 ? -3.862 0.580 6.718 1.00 74.88 91 VAL A N 1
ATOM 655 C CA . VAL A 1 91 ? -5.322 0.623 6.510 1.00 74.88 91 VAL A CA 1
ATOM 656 C C . VAL A 1 91 ? -5.976 -0.712 6.872 1.00 74.88 91 VAL A C 1
ATOM 658 O O . VAL A 1 91 ? -7.028 -0.731 7.513 1.00 74.88 91 VAL A O 1
ATOM 661 N N . GLY A 1 92 ? -5.371 -1.827 6.455 1.00 76.50 92 GLY A N 1
ATOM 662 C CA . GLY A 1 92 ? -5.857 -3.171 6.763 1.00 76.50 92 GLY A CA 1
ATOM 663 C C . GLY A 1 92 ? -5.874 -3.449 8.266 1.00 76.50 92 GLY A C 1
ATOM 664 O O . GLY A 1 92 ? -6.892 -3.899 8.798 1.00 76.50 92 GLY A O 1
ATOM 665 N N . ASP A 1 93 ? -4.788 -3.107 8.954 1.00 77.38 93 ASP A N 1
ATOM 666 C CA . ASP A 1 93 ? -4.650 -3.279 10.400 1.00 77.38 93 ASP A CA 1
ATOM 667 C C . ASP A 1 93 ? -5.647 -2.405 11.171 1.00 77.38 93 ASP A C 1
ATOM 669 O O . ASP A 1 93 ? -6.330 -2.893 12.077 1.00 77.38 93 ASP A O 1
ATOM 673 N N . ALA A 1 94 ? -5.809 -1.140 10.773 1.00 77.69 94 ALA A N 1
ATOM 674 C CA . ALA A 1 94 ? -6.788 -0.233 11.367 1.00 77.69 94 ALA A CA 1
ATOM 675 C C . ALA A 1 94 ? -8.228 -0.732 11.151 1.00 77.69 94 ALA A C 1
ATOM 677 O O . ALA A 1 94 ? -9.047 -0.723 12.075 1.00 77.69 94 ALA A O 1
ATOM 678 N N . ALA A 1 95 ? -8.549 -1.254 9.962 1.00 78.56 95 ALA A N 1
ATOM 679 C CA . ALA A 1 95 ? -9.853 -1.853 9.688 1.00 78.56 95 ALA A CA 1
ATOM 680 C C . ALA A 1 95 ? -10.118 -3.091 10.565 1.00 78.56 95 ALA A C 1
ATOM 682 O O . ALA A 1 95 ? -11.221 -3.236 11.104 1.00 78.56 95 ALA A O 1
ATOM 683 N N . ALA A 1 96 ? -9.117 -3.956 10.754 1.00 80.81 96 ALA A N 1
ATOM 684 C CA . ALA A 1 96 ? -9.216 -5.119 11.634 1.00 80.81 96 ALA A CA 1
ATOM 685 C C . ALA A 1 96 ? -9.413 -4.705 13.103 1.00 80.81 96 ALA A C 1
ATOM 687 O O . ALA A 1 96 ? -10.301 -5.230 13.784 1.00 80.81 96 ALA A O 1
ATOM 688 N N . ARG A 1 97 ? -8.653 -3.707 13.575 1.00 80.75 97 ARG A N 1
ATOM 689 C CA . ARG A 1 97 ? -8.795 -3.141 14.925 1.00 80.75 97 ARG A CA 1
ATOM 690 C C . ARG A 1 97 ? -10.191 -2.564 15.141 1.00 80.75 97 ARG A C 1
ATOM 692 O O . ARG A 1 97 ? -10.830 -2.872 16.145 1.00 80.75 97 ARG A O 1
ATOM 699 N N . ARG A 1 98 ? -10.723 -1.833 14.157 1.00 82.94 98 ARG A N 1
ATOM 700 C CA . ARG A 1 98 ? -12.086 -1.286 14.191 1.00 82.94 98 ARG A CA 1
ATOM 701 C C . ARG A 1 98 ? -13.146 -2.366 14.400 1.00 82.94 98 ARG A C 1
ATOM 703 O O . ARG A 1 98 ? -14.083 -2.170 15.171 1.00 82.94 98 ARG A O 1
ATOM 710 N N . VAL A 1 99 ? -13.021 -3.503 13.714 1.00 84.31 99 VAL A N 1
ATOM 711 C CA . VAL A 1 99 ? -13.940 -4.641 13.884 1.00 84.31 99 VAL A CA 1
ATOM 712 C C . VAL A 1 99 ? -13.824 -5.226 15.291 1.00 84.31 99 VAL A C 1
ATOM 714 O O . VAL A 1 99 ? -14.846 -5.455 15.937 1.00 84.31 99 VAL A O 1
ATOM 717 N N . SER A 1 100 ? -12.599 -5.409 15.793 1.00 83.06 100 SER A N 1
ATOM 718 C CA . SER A 1 100 ? -12.360 -5.905 17.154 1.00 83.06 100 SER A CA 1
ATOM 719 C C . SER A 1 100 ? -12.984 -4.991 18.213 1.00 83.06 100 SER A C 1
ATOM 721 O O . SER A 1 100 ? -13.719 -5.466 19.076 1.00 83.06 100 SER A O 1
ATOM 723 N N . LEU A 1 101 ? -12.764 -3.676 18.112 1.00 84.69 101 LEU A N 1
ATOM 724 C CA . LEU A 1 101 ? -13.325 -2.688 19.037 1.00 84.69 101 LEU A CA 1
ATOM 725 C C . LEU A 1 101 ? -14.858 -2.686 19.009 1.00 84.69 101 LEU A C 1
ATOM 727 O O . LEU A 1 101 ? -15.487 -2.666 20.063 1.00 84.69 101 LEU A O 1
ATOM 731 N N . LYS A 1 102 ? -15.484 -2.789 17.827 1.00 87.62 102 LYS A N 1
ATOM 732 C CA . LYS A 1 102 ? -16.952 -2.884 17.708 1.00 87.62 102 LYS A CA 1
ATOM 733 C C . LYS A 1 102 ? -17.516 -4.138 18.379 1.00 87.62 102 LYS A C 1
ATOM 735 O O . LYS A 1 102 ? -18.551 -4.052 19.041 1.00 87.62 102 LYS A O 1
ATOM 740 N N . ASN A 1 103 ? -16.834 -5.275 18.254 1.00 85.62 103 ASN A N 1
ATOM 741 C CA . ASN A 1 103 ? -17.233 -6.512 18.928 1.00 85.62 103 ASN A CA 1
ATOM 742 C C . ASN A 1 103 ? -17.121 -6.391 20.458 1.00 85.62 103 ASN A C 1
ATOM 744 O O . ASN A 1 103 ? -18.027 -6.816 21.174 1.00 85.62 103 ASN A O 1
ATOM 748 N N . GLU A 1 104 ? -16.052 -5.772 20.963 1.00 83.62 104 GLU A N 1
ATOM 749 C CA . GLU A 1 104 ? -15.861 -5.545 22.403 1.00 83.62 104 GLU A CA 1
ATOM 750 C C . G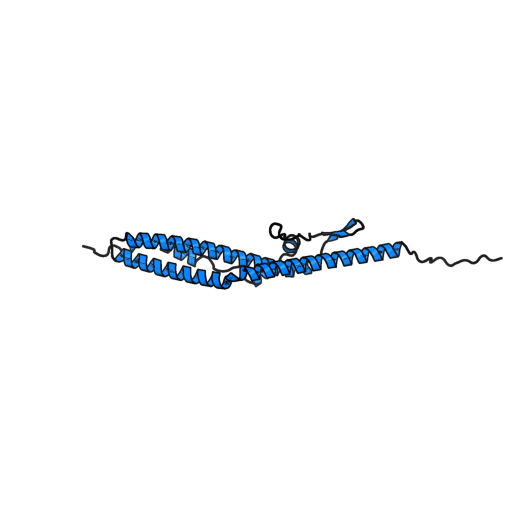LU A 1 104 ? -16.860 -4.535 22.979 1.00 83.62 104 GLU A C 1
ATOM 752 O O . GLU A 1 104 ? -17.388 -4.745 24.074 1.00 83.62 104 GLU A O 1
ATOM 757 N N . ILE A 1 105 ? -17.187 -3.473 22.234 1.00 86.25 105 ILE A N 1
ATOM 758 C CA . ILE A 1 105 ? -18.259 -2.539 22.602 1.00 86.25 105 ILE A CA 1
ATOM 759 C C . ILE A 1 105 ? -19.575 -3.305 22.732 1.00 86.25 105 ILE A C 1
ATOM 761 O O . ILE A 1 105 ? -20.219 -3.216 23.773 1.00 86.25 105 ILE A O 1
ATOM 765 N N . ALA A 1 106 ? -19.937 -4.124 21.739 1.00 87.06 106 ALA A N 1
ATOM 766 C CA . ALA A 1 106 ? -21.163 -4.920 21.783 1.00 87.06 106 ALA A CA 1
ATOM 767 C C . ALA A 1 106 ? -21.194 -5.882 22.986 1.00 87.06 106 ALA A C 1
ATOM 769 O O . ALA A 1 106 ? -22.190 -5.933 23.712 1.00 87.06 106 ALA A O 1
ATOM 770 N N . LYS A 1 107 ? -20.090 -6.595 23.250 1.00 85.50 107 LYS A N 1
ATOM 771 C CA . LYS A 1 107 ? -19.951 -7.492 24.409 1.00 85.50 107 LYS A CA 1
ATOM 772 C C . LYS A 1 107 ? -20.097 -6.736 25.731 1.00 85.50 107 LYS A C 1
ATOM 774 O O . LYS A 1 107 ? -20.798 -7.196 26.630 1.00 85.50 107 LYS A O 1
ATOM 779 N N . THR A 1 108 ? -19.470 -5.566 25.843 1.00 84.25 108 THR A N 1
ATOM 780 C CA . THR A 1 108 ? -19.525 -4.736 27.053 1.00 84.25 108 THR A CA 1
ATOM 781 C C . THR A 1 108 ? -20.916 -4.131 27.252 1.00 84.25 108 THR A C 1
ATOM 783 O O . THR A 1 108 ? -21.387 -4.059 28.383 1.00 84.25 108 THR A O 1
ATOM 786 N N . THR A 1 109 ? -21.618 -3.755 26.179 1.00 87.81 109 THR A N 1
ATOM 787 C CA . THR A 1 109 ? -23.015 -3.299 26.244 1.00 87.81 109 THR A CA 1
ATOM 788 C C . THR A 1 109 ? -23.959 -4.409 26.710 1.00 87.81 109 THR A C 1
ATOM 790 O O . THR A 1 109 ? -24.824 -4.149 27.546 1.00 87.81 109 THR A O 1
ATOM 793 N N . GLU A 1 110 ? -23.789 -5.649 26.242 1.00 88.56 110 GLU A N 1
ATOM 794 C CA . GLU A 1 110 ? -24.610 -6.767 26.732 1.00 88.56 110 GLU A CA 1
ATOM 795 C C . GLU A 1 110 ? -24.297 -7.087 28.201 1.00 88.56 110 GLU A C 1
ATOM 797 O O . GLU A 1 110 ? -25.211 -7.273 29.004 1.00 88.56 110 GLU A O 1
ATOM 802 N N . ALA A 1 111 ? -23.017 -7.046 28.593 1.00 82.00 111 ALA A N 1
ATOM 803 C CA . ALA A 1 111 ? -22.625 -7.177 29.994 1.00 82.00 111 ALA A CA 1
ATOM 804 C C . ALA A 1 111 ? -23.267 -6.082 30.864 1.00 82.00 111 ALA A C 1
ATOM 806 O O . ALA A 1 111 ? -23.799 -6.390 31.930 1.00 82.00 111 ALA A O 1
ATOM 807 N N . LEU A 1 112 ? -23.289 -4.831 30.384 1.00 86.81 112 LEU A N 1
ATOM 808 C CA . LEU A 1 112 ? -23.903 -3.694 31.076 1.00 86.81 112 LEU A CA 1
ATOM 809 C C . LEU A 1 112 ? -25.403 -3.913 31.297 1.00 86.81 112 LEU A C 1
ATOM 811 O O . LEU A 1 112 ? -25.916 -3.624 32.372 1.00 86.81 112 LEU A O 1
ATOM 815 N N . LYS A 1 113 ? -26.100 -4.474 30.305 1.00 87.62 113 LYS A N 1
ATOM 816 C CA . LYS A 1 113 ? -27.525 -4.813 30.399 1.00 87.62 113 LYS A CA 1
ATOM 817 C C . LYS A 1 113 ? -27.805 -5.916 31.425 1.00 87.62 113 LYS A C 1
ATOM 819 O O . LYS A 1 113 ? -28.874 -5.929 32.027 1.00 87.62 113 LYS A O 1
ATOM 824 N N . SER A 1 114 ? -26.863 -6.840 31.608 1.00 88.38 114 SER A N 1
ATOM 825 C CA . SER A 1 114 ? -26.964 -7.938 32.579 1.00 88.38 114 SER A CA 1
ATOM 826 C C . SER A 1 114 ? -26.433 -7.604 33.980 1.00 88.38 114 SER A C 1
ATOM 828 O O . SER A 1 114 ? -26.577 -8.428 34.886 1.00 88.38 114 SER A O 1
ATOM 830 N N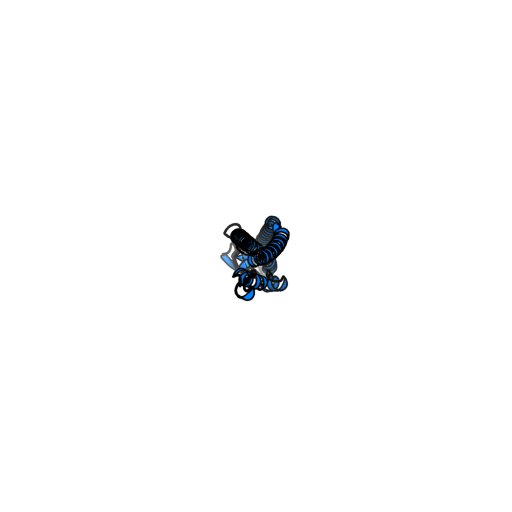 . ALA A 1 115 ? -25.824 -6.428 34.166 1.00 87.94 115 ALA A N 1
ATOM 831 C CA . ALA A 1 115 ? -25.206 -6.019 35.423 1.00 87.94 115 ALA A CA 1
ATOM 832 C C . ALA A 1 115 ? -26.233 -5.986 36.564 1.00 87.94 115 ALA A C 1
ATOM 834 O O . ALA A 1 115 ? -27.351 -5.500 36.397 1.00 87.94 115 ALA A O 1
ATOM 835 N N . GLN A 1 116 ? -25.854 -6.519 37.725 1.00 87.81 116 GLN A N 1
ATOM 836 C CA . GLN A 1 116 ? -26.746 -6.650 38.882 1.00 87.81 116 GLN A CA 1
ATOM 837 C C . GLN A 1 116 ? -26.483 -5.572 39.939 1.00 87.81 116 GLN A C 1
ATOM 839 O O . GLN A 1 116 ? -27.279 -5.409 40.863 1.00 87.81 116 GLN A O 1
ATOM 844 N N . THR A 1 117 ? -25.368 -4.844 39.824 1.00 88.62 117 THR A N 1
ATOM 845 C CA . THR A 1 117 ? -24.942 -3.844 40.810 1.00 88.62 117 THR A CA 1
ATOM 846 C C . THR A 1 117 ? -24.521 -2.525 40.162 1.00 88.62 117 THR A C 1
ATOM 848 O O . THR A 1 117 ? -23.991 -2.495 39.050 1.00 88.62 117 THR A O 1
ATOM 851 N N . ASP A 1 118 ? -24.677 -1.422 40.896 1.00 79.69 118 ASP A N 1
ATOM 852 C CA . ASP A 1 118 ? -24.255 -0.091 40.437 1.00 79.69 118 ASP A CA 1
ATOM 853 C C . ASP A 1 118 ? -22.739 -0.006 40.195 1.00 79.69 118 ASP A C 1
ATOM 855 O O . ASP A 1 118 ? -22.283 0.720 39.309 1.00 79.69 118 ASP A O 1
ATOM 859 N N . ALA A 1 119 ? -21.944 -0.770 40.951 1.00 81.75 119 ALA A N 1
ATOM 860 C CA . ALA A 1 119 ? -20.495 -0.822 40.782 1.00 81.75 119 ALA A CA 1
ATOM 861 C C . ALA A 1 119 ? -20.100 -1.483 39.449 1.00 81.75 119 ALA A C 1
ATOM 863 O O . ALA A 1 119 ? -19.218 -0.986 38.743 1.00 81.75 119 ALA A O 1
ATOM 864 N N . GLU A 1 120 ? -20.782 -2.567 39.065 1.00 80.00 120 GLU A N 1
ATOM 865 C CA . GLU A 1 120 ? -20.618 -3.199 37.751 1.00 80.00 120 GLU A CA 1
ATOM 866 C C . GLU A 1 120 ? -21.032 -2.245 36.627 1.00 80.00 120 GLU A C 1
ATOM 868 O O . GLU A 1 120 ? -20.300 -2.103 35.645 1.00 80.00 120 GLU A O 1
ATOM 873 N N . VAL A 1 121 ? -22.151 -1.531 36.800 1.00 83.56 121 VAL A N 1
ATOM 874 C CA . VAL A 1 121 ? -22.634 -0.529 35.838 1.00 83.56 121 VAL A CA 1
ATOM 875 C C . VAL A 1 121 ? -21.614 0.592 35.639 1.00 83.56 121 VAL A C 1
ATOM 877 O O . VAL A 1 121 ? -21.238 0.876 34.499 1.00 83.56 121 VAL A O 1
ATOM 880 N N . GLN A 1 122 ? -21.115 1.214 36.714 1.00 81.38 122 GLN A N 1
ATOM 881 C CA . GLN A 1 122 ? -20.126 2.299 36.618 1.00 81.38 122 GLN A CA 1
ATOM 882 C C . GLN A 1 122 ? -18.851 1.847 35.909 1.00 81.38 122 GLN A C 1
ATOM 884 O O . GLN A 1 122 ? -18.310 2.554 35.058 1.00 81.38 122 GLN A O 1
ATOM 889 N N . LYS A 1 123 ? -18.382 0.644 36.226 1.00 80.44 123 LYS A N 1
ATOM 890 C CA . LYS A 1 123 ? -17.157 0.114 35.651 1.00 80.44 123 LYS A CA 1
ATOM 891 C C . LYS A 1 123 ? -17.293 -0.224 34.170 1.00 80.44 123 LYS A C 1
ATOM 893 O O . LYS A 1 123 ? -16.434 0.161 33.382 1.00 80.44 123 LYS A O 1
ATOM 898 N N . LEU A 1 124 ? -18.360 -0.925 33.788 1.00 83.62 124 LEU A N 1
ATOM 899 C CA . LEU A 1 124 ? -18.640 -1.258 32.389 1.00 83.62 124 LEU A CA 1
ATOM 900 C C . LEU A 1 124 ? -18.898 0.009 31.563 1.00 83.62 124 LEU A C 1
ATOM 902 O O . LEU A 1 124 ? -18.476 0.079 30.413 1.00 83.62 124 LEU A O 1
ATOM 906 N N . THR A 1 125 ? -19.487 1.042 32.172 1.00 87.69 125 THR A N 1
ATOM 907 C CA . THR A 1 125 ? -19.599 2.377 31.565 1.00 87.69 125 THR A CA 1
ATOM 908 C C . THR A 1 125 ? -18.220 2.995 31.319 1.00 87.69 125 THR A C 1
ATOM 910 O O . THR A 1 125 ? -17.961 3.477 30.220 1.00 87.69 125 THR A O 1
ATOM 913 N N . GLY A 1 126 ? -17.300 2.927 32.288 1.00 83.75 126 GLY A N 1
ATOM 914 C CA . GLY A 1 126 ? -15.917 3.388 32.107 1.00 83.75 126 GLY A CA 1
ATOM 915 C C . GLY A 1 126 ? -15.174 2.645 30.989 1.00 83.75 126 GLY A C 1
ATOM 916 O O . GLY A 1 126 ? -14.497 3.272 30.176 1.00 83.75 126 GLY A O 1
ATOM 917 N N . VAL A 1 127 ? -15.356 1.323 30.895 1.00 84.94 127 VAL A N 1
ATOM 918 C CA . VAL A 1 127 ? -14.812 0.508 29.795 1.00 84.94 127 VAL A CA 1
ATOM 919 C C . VAL A 1 127 ? -15.408 0.934 28.450 1.00 84.94 127 VAL A C 1
ATOM 921 O O . VAL A 1 127 ? -14.657 1.129 27.499 1.00 84.94 127 VAL A O 1
ATOM 924 N N . LEU A 1 128 ? -16.729 1.126 28.361 1.00 86.31 128 LEU A N 1
ATOM 925 C CA . LEU A 1 128 ? -17.394 1.576 27.132 1.00 86.31 128 LEU A CA 1
ATOM 926 C C . LEU A 1 128 ? -16.891 2.940 26.659 1.00 86.31 128 LEU A C 1
ATOM 928 O O . LEU A 1 128 ? -16.680 3.114 25.462 1.00 86.31 128 LEU A O 1
ATOM 932 N N . VAL A 1 129 ? -16.663 3.884 27.577 1.00 86.69 129 VAL A N 1
ATOM 933 C CA . VAL A 1 129 ? -16.072 5.189 27.241 1.00 86.69 129 VAL A CA 1
ATOM 934 C C . VAL A 1 129 ? -14.672 5.004 26.654 1.00 86.69 129 VAL A C 1
ATOM 936 O O . VAL A 1 129 ? -14.389 5.550 25.593 1.00 86.69 129 VAL A O 1
ATOM 939 N N . GLY A 1 130 ? -13.818 4.190 27.286 1.00 82.88 130 GLY A N 1
ATOM 940 C CA . GLY A 1 130 ? -12.471 3.910 26.778 1.00 82.88 130 GLY A CA 1
ATOM 941 C C . GLY A 1 130 ? -12.470 3.252 25.394 1.00 82.88 130 GLY A C 1
ATOM 942 O O . GLY A 1 130 ? -11.742 3.688 24.506 1.00 82.88 130 GLY A O 1
ATOM 943 N N . LEU A 1 131 ? -13.325 2.245 25.189 1.00 85.19 131 LEU A N 1
ATOM 944 C CA . LEU A 1 131 ? -13.485 1.575 23.894 1.00 85.19 131 LEU A CA 1
ATOM 945 C C . LEU A 1 131 ? -14.034 2.520 22.815 1.00 85.19 131 LEU A C 1
ATOM 947 O O . LEU A 1 131 ? -13.604 2.443 21.667 1.00 85.19 131 LEU A O 1
ATOM 951 N N . GLY A 1 132 ? -14.959 3.414 23.177 1.00 86.12 132 GLY A N 1
ATOM 952 C CA . GLY A 1 132 ? -15.490 4.443 22.284 1.00 86.12 132 GLY A CA 1
ATOM 953 C C . GLY A 1 132 ? -14.413 5.428 21.831 1.00 86.12 132 GLY A C 1
ATOM 954 O O . GLY A 1 132 ? -14.296 5.682 20.637 1.00 86.12 132 GLY A O 1
ATOM 955 N N . THR A 1 133 ? -13.575 5.908 22.754 1.00 85.94 133 THR A N 1
ATOM 956 C CA . THR A 1 133 ? -12.435 6.778 22.423 1.00 85.94 133 THR A CA 1
ATOM 957 C C . THR A 1 133 ? -11.417 6.066 21.531 1.00 85.94 133 THR A C 1
ATOM 959 O O . THR A 1 133 ? -10.972 6.637 20.543 1.00 85.94 133 THR A O 1
ATOM 962 N N . ALA A 1 134 ? -11.076 4.806 21.827 1.00 81.62 134 ALA A N 1
ATOM 963 C CA . ALA A 1 134 ? -10.157 4.025 20.994 1.00 81.62 134 ALA A CA 1
ATOM 964 C C . ALA A 1 134 ? -10.709 3.801 19.573 1.00 81.62 134 ALA A C 1
ATOM 966 O O . ALA A 1 134 ? -9.966 3.847 18.589 1.00 81.62 134 ALA A O 1
ATOM 967 N N . LEU A 1 135 ? -12.025 3.584 19.457 1.00 85.75 135 LEU A N 1
ATOM 968 C CA . LEU A 1 135 ? -12.700 3.462 18.169 1.00 85.75 135 LEU A CA 1
ATOM 969 C C . LEU A 1 135 ? -12.644 4.776 17.383 1.00 85.75 135 LEU A C 1
ATOM 971 O O . LEU A 1 135 ? -12.328 4.739 16.199 1.00 85.75 135 LEU A O 1
ATOM 975 N N . ASP A 1 136 ? -12.902 5.909 18.033 1.00 84.50 136 ASP A N 1
ATOM 976 C CA . ASP A 1 136 ? -12.849 7.240 17.420 1.00 84.50 136 ASP A CA 1
ATOM 977 C C . ASP A 1 136 ? -11.436 7.582 16.915 1.00 84.50 136 ASP A C 1
ATOM 979 O O . ASP A 1 136 ? -11.262 7.970 15.759 1.00 84.50 136 ASP A O 1
ATOM 983 N N . SER A 1 137 ? -10.398 7.314 17.718 1.00 83.06 137 SER A N 1
ATOM 984 C CA . SER A 1 137 ? -8.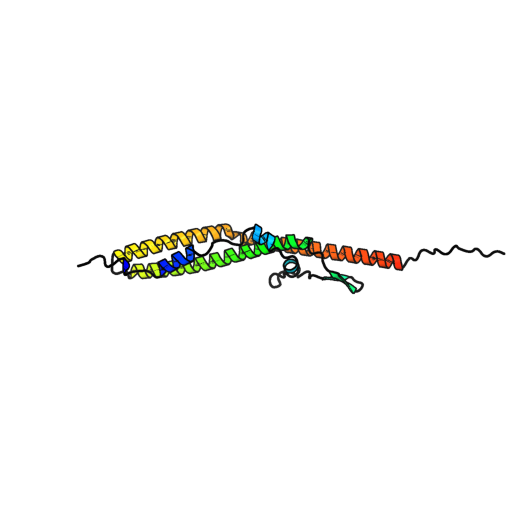997 7.441 17.288 1.00 83.06 137 SER A CA 1
ATOM 985 C C . SER A 1 137 ? -8.683 6.566 16.067 1.00 83.06 137 SER A C 1
ATOM 987 O O . SER A 1 137 ? -8.126 7.057 15.085 1.00 83.06 137 SER A O 1
ATOM 989 N N . THR A 1 138 ? -9.127 5.303 16.069 1.00 80.12 138 THR A N 1
ATOM 990 C CA . THR A 1 138 ? -8.945 4.393 14.922 1.00 80.12 138 THR A CA 1
ATOM 991 C C . THR A 1 138 ? -9.696 4.893 13.680 1.00 80.12 138 THR A C 1
ATOM 993 O O . THR A 1 138 ? -9.215 4.768 12.554 1.00 80.12 138 THR A O 1
ATOM 996 N N . GLU A 1 139 ? -10.892 5.465 13.839 1.00 78.00 139 GLU A N 1
ATOM 997 C CA . GLU A 1 139 ? -11.654 6.019 12.716 1.00 78.00 139 GLU A CA 1
ATOM 998 C C . GLU A 1 139 ? -11.009 7.292 12.153 1.00 78.00 139 GLU A C 1
ATOM 1000 O O . GLU A 1 139 ? -11.024 7.477 10.934 1.00 78.00 139 GLU A O 1
ATOM 1005 N N . HIS A 1 140 ? -10.357 8.109 12.983 1.00 76.12 140 HIS A N 1
ATOM 1006 C CA . HIS A 1 140 ? -9.529 9.221 12.520 1.00 76.12 140 HIS A CA 1
ATOM 1007 C C . HIS A 1 140 ? -8.317 8.758 11.698 1.00 76.12 140 HIS A C 1
ATOM 1009 O O . HIS A 1 140 ? -8.056 9.334 10.637 1.00 76.12 140 HIS A O 1
ATOM 1015 N N . GLU A 1 141 ? -7.635 7.687 12.109 1.00 68.19 141 GLU A N 1
ATOM 1016 C CA . GLU A 1 141 ? -6.558 7.076 11.319 1.00 68.19 141 GLU A CA 1
ATOM 1017 C C . GLU A 1 141 ? -7.063 6.578 9.961 1.00 68.19 141 GLU A C 1
ATOM 1019 O O . GLU A 1 141 ? -6.470 6.882 8.926 1.00 68.19 141 GLU A O 1
ATOM 1024 N N . VAL A 1 142 ? -8.200 5.872 9.937 1.00 69.56 142 VAL A N 1
ATOM 1025 C CA . VAL A 1 142 ? -8.821 5.371 8.698 1.00 69.56 142 VAL A CA 1
ATOM 1026 C C . VAL A 1 142 ? -9.298 6.516 7.793 1.00 69.56 142 VAL A C 1
ATOM 1028 O O . VAL A 1 142 ? -9.167 6.437 6.569 1.00 69.56 142 VAL A O 1
ATOM 1031 N N . ALA A 1 143 ? -9.837 7.598 8.360 1.00 65.06 143 ALA A N 1
ATOM 1032 C CA . ALA A 1 143 ? -10.257 8.779 7.606 1.00 65.06 143 ALA A CA 1
ATOM 1033 C C . ALA A 1 143 ? -9.057 9.489 6.961 1.00 65.06 143 ALA A C 1
ATOM 1035 O O . ALA A 1 143 ? -9.116 9.847 5.783 1.00 65.06 143 ALA A O 1
ATOM 1036 N N . GLN A 1 144 ? -7.933 9.602 7.677 1.00 62.62 144 GLN A N 1
ATOM 1037 C CA . GLN A 1 144 ? -6.659 10.039 7.098 1.00 62.62 144 GLN A CA 1
ATOM 1038 C C . GLN A 1 144 ? -6.149 9.044 6.037 1.00 62.62 144 GLN A C 1
ATOM 1040 O O . GLN A 1 144 ? -5.532 9.442 5.047 1.00 62.62 144 GLN A O 1
ATOM 1045 N N . ALA A 1 145 ? -6.472 7.759 6.196 1.00 56.88 145 ALA A N 1
ATOM 1046 C CA . ALA A 1 145 ? -6.102 6.675 5.297 1.00 56.88 145 ALA A CA 1
ATOM 1047 C C . ALA A 1 145 ? -7.064 6.419 4.110 1.00 56.88 145 ALA A C 1
ATOM 1049 O O . ALA A 1 145 ? -6.781 5.566 3.266 1.00 56.88 145 ALA A O 1
ATOM 1050 N N . SER A 1 146 ? -8.151 7.187 3.948 1.00 55.84 146 SER A N 1
ATOM 1051 C CA . SER A 1 146 ? -9.146 7.043 2.857 1.00 55.84 146 SER A CA 1
ATOM 1052 C C . SER A 1 146 ? -8.617 7.421 1.456 1.00 55.84 146 SER A C 1
ATOM 1054 O O . SER A 1 146 ? -9.362 7.621 0.497 1.00 55.84 146 SER A O 1
ATOM 1056 N N . ALA A 1 147 ? -7.297 7.459 1.313 1.00 61.66 147 ALA A N 1
ATOM 1057 C CA . ALA A 1 147 ? -6.539 7.724 0.110 1.00 61.66 147 ALA A CA 1
ATOM 1058 C C . ALA A 1 147 ? -6.303 6.463 -0.746 1.00 61.66 147 ALA A C 1
ATOM 1060 O O . ALA A 1 147 ? -5.402 6.478 -1.576 1.00 61.66 147 ALA A O 1
ATOM 1061 N N . SER A 1 148 ? -7.067 5.370 -0.606 1.00 65.44 148 SER A N 1
ATOM 1062 C CA . SER A 1 148 ? -6.835 4.137 -1.391 1.00 65.44 148 SER A CA 1
ATOM 1063 C C . SER A 1 148 ? -6.813 4.387 -2.906 1.00 65.44 148 SER A C 1
ATOM 1065 O O . SER A 1 148 ? -5.999 3.799 -3.612 1.00 65.44 148 SER A O 1
ATOM 1067 N N . ALA A 1 149 ? -7.632 5.322 -3.404 1.00 66.69 149 ALA A N 1
ATOM 1068 C CA . ALA A 1 149 ? -7.586 5.757 -4.803 1.00 66.69 149 ALA A CA 1
ATOM 1069 C C . ALA A 1 149 ? -6.277 6.489 -5.159 1.00 66.69 149 ALA A C 1
ATOM 1071 O O . ALA A 1 149 ? -5.732 6.287 -6.240 1.00 66.69 149 ALA A O 1
ATOM 1072 N N . ILE A 1 150 ? -5.745 7.300 -4.241 1.00 76.56 150 ILE A N 1
ATOM 1073 C CA . ILE A 1 150 ? -4.462 8.001 -4.400 1.00 76.56 150 ILE A CA 1
ATOM 1074 C C . ILE A 1 150 ? -3.307 6.997 -4.353 1.00 76.56 150 ILE A C 1
ATOM 1076 O O . ILE A 1 150 ? -2.388 7.089 -5.153 1.00 76.56 150 ILE A O 1
ATOM 1080 N N . VAL A 1 151 ? -3.359 6.008 -3.462 1.00 81.00 151 VAL A N 1
ATOM 1081 C CA . VAL A 1 151 ? -2.351 4.943 -3.366 1.00 81.00 151 VAL A CA 1
ATOM 1082 C C . VAL A 1 151 ? -2.342 4.092 -4.627 1.00 81.00 151 VAL A C 1
ATOM 1084 O O . VAL A 1 151 ? -1.272 3.783 -5.146 1.00 81.00 151 VAL A O 1
ATOM 1087 N N . GLN A 1 152 ? -3.521 3.766 -5.159 1.00 82.56 152 GLN A N 1
ATOM 1088 C CA . GLN A 1 152 ? -3.629 3.061 -6.429 1.00 82.56 152 GLN A CA 1
ATOM 1089 C C . GLN A 1 152 ? -3.084 3.905 -7.588 1.00 82.56 152 GLN A C 1
ATOM 1091 O O . GLN A 1 152 ? -2.356 3.383 -8.425 1.00 82.56 152 GLN A O 1
ATOM 1096 N N . ASP A 1 153 ? -3.376 5.208 -7.631 1.00 83.06 153 ASP A N 1
ATOM 1097 C CA . ASP A 1 153 ? -2.797 6.121 -8.625 1.00 83.06 153 ASP A CA 1
ATOM 1098 C C . ASP A 1 153 ? -1.265 6.202 -8.498 1.00 83.06 153 ASP A C 1
ATOM 1100 O O . ASP A 1 153 ? -0.554 6.108 -9.496 1.00 83.06 153 ASP A O 1
ATOM 1104 N N . ILE A 1 154 ? -0.733 6.279 -7.275 1.00 86.00 154 ILE A N 1
ATOM 1105 C CA . ILE A 1 154 ? 0.710 6.236 -7.003 1.00 86.00 154 ILE A CA 1
ATOM 1106 C C . ILE A 1 154 ? 1.318 4.924 -7.513 1.00 86.00 154 ILE A C 1
ATOM 1108 O O . ILE A 1 154 ? 2.341 4.956 -8.197 1.00 86.00 154 ILE A O 1
ATOM 1112 N N . ALA A 1 155 ? 0.686 3.782 -7.232 1.00 86.62 155 ALA A N 1
ATOM 1113 C CA . ALA A 1 155 ? 1.151 2.476 -7.690 1.00 86.62 155 ALA A CA 1
ATOM 1114 C C . ALA A 1 155 ? 1.135 2.370 -9.225 1.00 86.62 155 ALA A C 1
ATOM 1116 O O . ALA A 1 155 ? 2.124 1.940 -9.818 1.00 86.62 155 ALA A O 1
ATOM 1117 N N . ASN A 1 156 ? 0.066 2.845 -9.872 1.00 88.88 156 ASN A N 1
ATOM 1118 C CA . ASN A 1 156 ? -0.059 2.869 -11.330 1.00 88.88 156 ASN A CA 1
ATOM 1119 C C . ASN A 1 156 ? 1.010 3.766 -11.976 1.00 88.88 156 ASN A C 1
ATOM 1121 O O . ASN A 1 156 ? 1.610 3.401 -12.985 1.00 88.88 156 ASN A O 1
ATOM 1125 N N . ARG A 1 157 ? 1.274 4.947 -11.400 1.00 90.50 157 ARG A N 1
ATOM 1126 C CA . ARG A 1 157 ? 2.325 5.860 -11.881 1.00 90.50 157 ARG A CA 1
ATOM 1127 C C . ARG A 1 157 ? 3.716 5.264 -11.700 1.00 90.50 157 ARG A C 1
ATOM 1129 O O . ARG A 1 157 ? 4.548 5.410 -12.594 1.00 90.50 157 ARG A O 1
ATOM 1136 N N . ALA A 1 158 ? 3.960 4.597 -10.574 1.00 89.56 158 ALA A N 1
ATOM 1137 C CA . ALA A 1 158 ? 5.216 3.906 -10.313 1.00 89.56 158 ALA A CA 1
ATOM 1138 C C . ALA A 1 158 ? 5.452 2.780 -11.333 1.00 89.56 158 ALA A C 1
ATOM 1140 O O . ALA A 1 158 ? 6.548 2.686 -11.885 1.00 89.56 158 ALA A O 1
ATOM 1141 N N . ASP A 1 159 ? 4.423 1.988 -11.656 1.00 90.69 159 ASP A N 1
ATOM 1142 C CA . ASP A 1 159 ? 4.528 0.977 -12.712 1.00 90.69 159 ASP A CA 1
ATOM 1143 C C . ASP A 1 159 ? 4.749 1.617 -14.090 1.00 90.69 159 ASP A C 1
ATOM 1145 O O . ASP A 1 159 ? 5.673 1.237 -14.805 1.00 90.69 159 ASP A O 1
ATOM 1149 N N . ALA A 1 160 ? 4.007 2.669 -14.445 1.00 92.94 160 ALA A N 1
ATOM 1150 C CA . ALA A 1 160 ? 4.215 3.371 -15.711 1.00 92.94 160 ALA A CA 1
ATOM 1151 C C . ALA A 1 160 ? 5.662 3.880 -15.864 1.00 92.94 160 ALA A C 1
ATOM 1153 O O . ALA A 1 160 ? 6.271 3.721 -16.925 1.00 92.94 160 ALA A O 1
ATOM 1154 N N . GLN A 1 161 ? 6.242 4.445 -14.800 1.00 92.75 161 GLN A N 1
ATOM 1155 C CA . GLN A 1 161 ? 7.648 4.859 -14.775 1.00 92.75 161 GLN A CA 1
ATOM 1156 C C . GLN A 1 161 ? 8.598 3.668 -14.933 1.00 92.75 161 GLN A C 1
ATOM 1158 O O . GLN A 1 161 ? 9.533 3.739 -15.732 1.00 92.75 161 GLN A O 1
ATOM 1163 N N . ARG A 1 162 ? 8.330 2.555 -14.245 1.00 93.56 162 ARG A N 1
ATOM 1164 C CA . ARG A 1 162 ? 9.103 1.312 -14.360 1.00 93.56 162 ARG A CA 1
ATOM 1165 C C . ARG A 1 162 ? 9.145 0.795 -15.795 1.00 93.56 162 ARG A C 1
ATOM 1167 O O . ARG A 1 162 ? 10.220 0.475 -16.295 1.00 93.56 162 ARG A O 1
ATOM 1174 N N . GLN A 1 163 ? 7.999 0.762 -16.474 1.00 94.00 163 GLN A N 1
ATOM 1175 C CA . GLN A 1 163 ? 7.910 0.323 -17.868 1.00 94.00 163 GLN A CA 1
ATOM 1176 C C . GLN A 1 163 ? 8.673 1.261 -18.811 1.00 94.00 163 GLN A C 1
ATOM 1178 O O . GLN A 1 163 ? 9.312 0.810 -19.763 1.00 94.00 163 GLN A O 1
ATOM 1183 N N . VAL A 1 164 ? 8.622 2.573 -18.563 1.00 94.75 164 VAL A N 1
ATOM 1184 C CA . VAL A 1 164 ? 9.366 3.564 -19.352 1.00 94.75 164 VAL A CA 1
ATOM 1185 C C . VAL A 1 164 ? 10.874 3.367 -19.199 1.00 94.75 164 VAL A C 1
ATOM 1187 O O . VAL A 1 164 ? 11.575 3.331 -20.210 1.00 94.75 164 VAL A O 1
ATOM 1190 N N . GLU A 1 165 ? 11.379 3.200 -17.976 1.00 93.19 165 GLU A N 1
ATOM 1191 C CA . GLU A 1 165 ? 12.807 2.944 -17.744 1.00 93.19 165 GLU A CA 1
ATOM 1192 C C . GLU A 1 165 ? 13.254 1.616 -18.366 1.00 93.19 165 GLU A C 1
ATOM 1194 O O . GLU A 1 165 ? 14.267 1.570 -19.071 1.00 93.19 165 GLU A O 1
ATOM 1199 N N . ALA A 1 166 ? 12.439 0.567 -18.232 1.00 93.31 166 ALA A N 1
ATOM 1200 C CA . ALA A 1 166 ? 12.724 -0.731 -18.828 1.00 93.31 166 ALA A CA 1
ATOM 1201 C C . ALA A 1 166 ? 12.845 -0.668 -20.359 1.00 93.31 166 ALA A C 1
ATOM 1203 O O . ALA A 1 166 ? 13.754 -1.285 -20.927 1.00 93.31 166 ALA A O 1
ATOM 1204 N N . LYS A 1 167 ? 11.968 0.105 -21.016 1.00 93.81 167 LYS A N 1
ATOM 1205 C CA . LYS A 1 167 ? 12.002 0.342 -22.467 1.00 93.81 167 LYS A CA 1
ATOM 1206 C C . LYS A 1 167 ? 13.205 1.175 -22.893 1.00 93.81 167 LYS A C 1
ATOM 1208 O O . LYS A 1 167 ? 13.828 0.848 -23.898 1.00 93.81 167 LYS A O 1
ATOM 1213 N N . LYS A 1 168 ? 13.561 2.223 -22.141 1.00 93.56 168 LYS A N 1
ATOM 1214 C CA . LYS A 1 168 ? 14.757 3.032 -22.433 1.00 93.56 168 LYS A CA 1
ATOM 1215 C C . LYS A 1 168 ? 16.016 2.173 -22.413 1.00 93.56 168 LYS A C 1
ATOM 1217 O O . LYS A 1 168 ? 16.832 2.268 -23.324 1.00 93.56 168 LYS A O 1
ATOM 1222 N N . GLU A 1 169 ? 16.176 1.317 -21.403 1.00 92.31 169 GLU A N 1
ATOM 1223 C CA . GLU A 1 169 ? 17.330 0.415 -21.321 1.00 92.31 169 GLU A CA 1
ATOM 1224 C C . GLU A 1 169 ? 17.395 -0.559 -22.500 1.00 92.31 169 GLU A C 1
ATOM 1226 O O . GLU A 1 169 ? 18.468 -0.728 -23.080 1.00 92.31 169 GLU A O 1
ATOM 1231 N N . GLN A 1 170 ? 16.252 -1.132 -22.892 1.00 92.56 170 GLN A N 1
ATOM 1232 C CA . GLN A 1 170 ? 16.158 -2.003 -24.067 1.00 92.56 170 GLN A CA 1
ATOM 1233 C C . GLN A 1 170 ? 16.571 -1.269 -25.342 1.00 92.56 170 GLN A C 1
ATOM 1235 O O . GLN A 1 170 ? 17.491 -1.704 -26.025 1.00 92.56 170 GLN A O 1
ATOM 1240 N N . GLN A 1 171 ? 15.985 -0.101 -25.609 1.00 92.88 171 GLN A N 1
ATOM 1241 C CA . GLN A 1 171 ? 16.310 0.701 -26.791 1.00 92.88 171 GLN A CA 1
ATOM 1242 C C . GLN A 1 171 ? 17.784 1.120 -26.827 1.00 92.88 171 GLN A C 1
ATOM 1244 O O . GLN A 1 171 ? 18.415 1.094 -2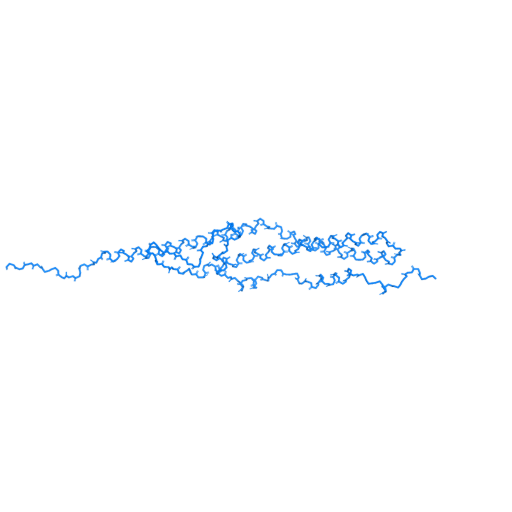7.883 1.00 92.88 171 GLN A O 1
ATOM 1249 N N . HIS A 1 172 ? 18.363 1.490 -25.682 1.00 92.56 172 HIS A N 1
ATOM 1250 C CA . HIS A 1 172 ? 19.779 1.839 -25.603 1.00 92.56 172 HIS A CA 1
ATOM 1251 C C . HIS A 1 172 ? 20.695 0.646 -25.889 1.00 92.56 172 HIS A C 1
ATOM 1253 O O . HIS A 1 172 ? 21.710 0.812 -26.568 1.00 92.56 172 HIS A O 1
ATOM 1259 N N . ALA A 1 173 ? 20.357 -0.537 -25.378 1.00 91.38 173 ALA A N 1
ATOM 1260 C CA . ALA A 1 173 ? 21.097 -1.760 -25.651 1.00 91.38 173 ALA A CA 1
ATOM 1261 C C . ALA A 1 173 ? 20.994 -2.183 -27.120 1.00 91.38 173 ALA A C 1
ATOM 1263 O O . ALA A 1 173 ? 22.014 -2.424 -27.759 1.00 91.38 173 ALA A O 1
ATOM 1264 N N . GLU A 1 174 ? 19.780 -2.191 -27.667 1.00 91.12 174 GLU A N 1
ATOM 1265 C CA . GLU A 1 174 ? 19.509 -2.508 -29.069 1.00 91.12 174 GLU A CA 1
ATOM 1266 C C . GLU A 1 174 ? 20.236 -1.556 -30.016 1.00 91.12 174 GLU A C 1
ATOM 1268 O O . GLU A 1 174 ? 20.862 -1.991 -30.980 1.00 91.12 174 GLU A O 1
ATOM 1273 N N . PHE A 1 175 ? 20.222 -0.254 -29.720 1.00 91.62 175 PHE A N 1
ATOM 1274 C CA . PHE A 1 175 ? 20.959 0.731 -30.504 1.00 91.62 175 PHE A CA 1
ATOM 1275 C C . PHE A 1 175 ? 22.469 0.478 -30.455 1.00 91.62 175 PHE A C 1
ATOM 1277 O O . PHE A 1 175 ? 23.139 0.514 -31.488 1.00 91.62 175 PHE A O 1
ATOM 1284 N N . ARG A 1 176 ? 23.016 0.193 -29.267 1.00 91.19 176 ARG A N 1
ATOM 1285 C CA . ARG A 1 176 ? 24.446 -0.099 -29.102 1.00 91.19 176 ARG A CA 1
ATOM 1286 C C . ARG A 1 176 ? 24.846 -1.354 -29.882 1.00 91.19 176 ARG A C 1
ATOM 1288 O O . ARG A 1 176 ? 25.874 -1.341 -30.558 1.00 91.19 176 ARG A O 1
ATOM 1295 N N . GLU A 1 177 ? 24.017 -2.394 -29.841 1.00 89.50 177 GLU A N 1
ATOM 1296 C CA . GLU A 1 177 ? 24.202 -3.605 -30.638 1.00 89.50 177 GLU A CA 1
ATOM 1297 C C . GLU A 1 177 ? 24.137 -3.309 -32.146 1.00 89.50 177 GLU A C 1
ATOM 1299 O O . GLU A 1 177 ? 25.013 -3.738 -32.900 1.00 89.50 177 GLU A O 1
ATOM 1304 N N . ALA A 1 178 ? 23.136 -2.553 -32.601 1.00 87.88 178 ALA A N 1
ATOM 1305 C CA . ALA A 1 178 ? 22.970 -2.210 -34.010 1.00 87.88 178 ALA A CA 1
ATOM 1306 C C . ALA A 1 178 ? 24.182 -1.438 -34.556 1.00 87.88 178 ALA A C 1
ATOM 1308 O O . ALA A 1 178 ? 24.681 -1.759 -35.636 1.00 87.88 178 ALA A O 1
ATOM 1309 N N . VAL A 1 179 ? 24.702 -0.471 -33.792 1.00 89.62 179 VAL A N 1
ATOM 1310 C CA . VAL A 1 179 ? 25.918 0.279 -34.148 1.00 89.62 179 VAL A CA 1
ATOM 1311 C C . VAL A 1 179 ? 27.139 -0.643 -34.217 1.00 89.62 179 VAL A C 1
ATOM 1313 O O . VAL A 1 179 ? 27.920 -0.547 -35.165 1.00 89.62 179 VAL A O 1
ATOM 1316 N N . ALA A 1 180 ? 27.294 -1.568 -33.265 1.00 86.81 180 ALA A N 1
ATOM 1317 C CA . ALA A 1 180 ? 28.396 -2.530 -33.275 1.00 86.81 180 ALA A CA 1
ATOM 1318 C C . ALA A 1 180 ? 28.341 -3.457 -34.505 1.00 86.81 180 ALA A C 1
ATOM 1320 O O . ALA A 1 180 ? 29.347 -3.627 -35.197 1.00 86.81 180 ALA A O 1
ATOM 1321 N N . ARG A 1 181 ? 27.161 -4.001 -34.832 1.00 85.12 181 ARG A N 1
ATOM 1322 C CA . ARG A 1 181 ? 26.945 -4.842 -36.025 1.00 85.12 181 ARG A CA 1
ATOM 1323 C C . ARG A 1 181 ? 27.159 -4.075 -37.330 1.00 85.12 181 ARG A C 1
ATOM 1325 O O . ARG A 1 181 ? 27.759 -4.603 -38.268 1.00 85.12 181 ARG A O 1
ATOM 1332 N N . TYR A 1 182 ? 26.715 -2.821 -37.391 1.00 84.50 182 TYR A N 1
ATOM 1333 C CA . TYR A 1 182 ? 26.970 -1.946 -38.534 1.00 84.50 182 TYR A CA 1
ATOM 1334 C C . TYR A 1 182 ? 28.479 -1.761 -38.754 1.00 84.50 182 TYR A C 1
ATOM 1336 O O . TYR A 1 182 ? 28.971 -1.987 -39.857 1.00 84.50 182 TYR A O 1
ATOM 1344 N N . GLY A 1 183 ? 29.243 -1.464 -37.696 1.00 81.31 183 GLY A N 1
ATOM 1345 C CA . GLY A 1 183 ? 30.704 -1.339 -37.771 1.00 81.31 183 GLY A CA 1
ATOM 1346 C C . GLY A 1 183 ? 31.425 -2.612 -38.235 1.00 81.31 183 GLY A C 1
ATOM 1347 O O . GLY A 1 183 ? 32.427 -2.524 -38.936 1.00 81.31 183 GLY A O 1
ATOM 1348 N N . GLN A 1 184 ? 30.902 -3.798 -37.907 1.00 79.81 184 GLN A N 1
ATOM 1349 C CA . GLN A 1 184 ? 31.443 -5.074 -38.402 1.00 79.81 184 GLN A CA 1
ATOM 1350 C C . GLN A 1 184 ? 31.155 -5.313 -39.892 1.00 79.81 184 GLN A C 1
ATOM 1352 O O . GLN A 1 184 ? 31.944 -5.970 -40.569 1.00 79.81 184 GLN A O 1
ATOM 1357 N N . THR A 1 185 ? 30.042 -4.781 -40.403 1.00 76.38 185 THR A N 1
ATOM 1358 C CA . THR A 1 185 ? 29.632 -4.939 -41.808 1.00 76.38 185 THR A CA 1
ATOM 1359 C C . THR A 1 185 ? 30.467 -4.055 -42.740 1.00 76.38 185 THR A C 1
ATOM 1361 O O . THR A 1 185 ? 30.806 -4.464 -43.849 1.00 76.38 185 THR A O 1
ATOM 1364 N N . PHE A 1 186 ? 30.843 -2.855 -42.290 1.00 67.38 186 PHE A N 1
ATOM 1365 C CA . PHE A 1 186 ? 31.631 -1.900 -43.070 1.00 67.38 186 PHE A CA 1
ATOM 1366 C C . PHE A 1 186 ? 33.093 -1.881 -42.607 1.00 67.38 186 PHE A C 1
ATOM 1368 O O . PHE A 1 186 ? 33.508 -1.016 -41.838 1.00 67.38 186 PHE A O 1
ATOM 1375 N N . GLN A 1 187 ? 33.903 -2.821 -43.100 1.00 63.31 187 GLN A N 1
ATOM 1376 C CA . GLN A 1 187 ? 35.356 -2.759 -42.917 1.00 63.31 187 GLN A CA 1
ATOM 1377 C C . GLN A 1 187 ? 35.947 -1.671 -43.824 1.00 63.31 187 GLN A C 1
ATOM 1379 O O . GLN A 1 187 ? 35.829 -1.737 -45.048 1.00 63.31 187 GLN A O 1
ATOM 1384 N N . ILE A 1 188 ? 36.600 -0.665 -43.234 1.00 67.88 188 ILE A N 1
ATOM 1385 C CA . ILE A 1 188 ? 37.361 0.326 -44.003 1.00 67.88 188 ILE A CA 1
ATOM 1386 C C . ILE A 1 188 ? 38.518 -0.413 -44.683 1.00 67.88 188 ILE A C 1
ATOM 1388 O O . ILE A 1 188 ? 39.388 -0.962 -44.006 1.00 67.88 188 ILE A O 1
ATOM 1392 N N . LEU A 1 189 ? 38.531 -0.418 -46.019 1.00 63.75 189 LEU A N 1
ATOM 1393 C CA . LEU A 1 189 ? 39.663 -0.872 -46.828 1.00 63.75 189 LEU A CA 1
ATOM 1394 C C . LEU A 1 189 ? 40.896 -0.032 -46.465 1.00 63.75 189 LEU A C 1
ATOM 1396 O O . LEU A 1 189 ? 41.088 1.072 -46.963 1.00 63.75 189 LEU A O 1
ATOM 1400 N N . ASN A 1 190 ? 41.722 -0.555 -45.562 1.00 66.88 190 ASN A N 1
ATOM 1401 C CA . ASN A 1 190 ? 42.963 0.072 -45.103 1.00 66.88 190 ASN A CA 1
ATOM 1402 C C . ASN A 1 190 ? 44.189 -0.370 -45.920 1.00 66.88 190 ASN A C 1
ATOM 1404 O O . ASN A 1 190 ? 45.319 -0.001 -45.601 1.00 66.88 190 ASN A O 1
ATOM 1408 N N . GLN A 1 191 ? 43.983 -1.164 -46.973 1.00 68.50 191 GLN A N 1
ATOM 1409 C CA . GLN A 1 191 ? 45.045 -1.552 -47.889 1.00 68.50 191 GLN A CA 1
ATOM 1410 C C . GLN A 1 191 ? 45.262 -0.446 -48.924 1.00 68.50 191 GLN A C 1
ATOM 1412 O O . GLN A 1 191 ? 44.330 -0.041 -49.618 1.00 68.50 191 GLN A O 1
ATOM 1417 N N . ALA A 1 192 ? 46.505 0.030 -49.044 1.00 69.00 192 ALA A N 1
ATOM 1418 C CA . ALA A 1 192 ? 46.887 0.983 -50.079 1.00 69.00 192 ALA A CA 1
ATOM 1419 C C . ALA A 1 192 ? 46.561 0.404 -51.466 1.00 69.00 192 ALA A C 1
ATOM 1421 O O . ALA A 1 192 ? 47.094 -0.641 -51.847 1.00 69.00 192 ALA A O 1
ATOM 1422 N N . THR A 1 193 ? 45.692 1.078 -52.223 1.00 69.56 193 THR A N 1
ATOM 1423 C CA . THR A 1 193 ? 45.350 0.693 -53.595 1.00 69.56 193 THR A CA 1
ATOM 1424 C C . THR A 1 193 ? 46.612 0.749 -54.455 1.00 69.56 193 THR A C 1
ATOM 1426 O O . THR A 1 193 ? 47.103 1.827 -54.786 1.00 69.56 193 THR A O 1
ATOM 1429 N N . ARG A 1 194 ? 47.183 -0.411 -54.799 1.00 72.56 194 ARG A N 1
ATOM 1430 C CA . ARG A 1 194 ? 48.299 -0.479 -55.749 1.00 72.56 194 ARG A CA 1
ATOM 1431 C C . ARG A 1 194 ? 47.739 -0.417 -57.162 1.00 72.56 194 ARG A C 1
ATOM 1433 O O . ARG A 1 194 ? 47.062 -1.342 -57.603 1.00 72.56 194 ARG A O 1
ATOM 1440 N N . PHE A 1 195 ? 48.030 0.671 -57.866 1.00 73.06 195 PHE A N 1
ATOM 1441 C CA . PHE A 1 195 ? 47.742 0.773 -59.292 1.00 73.06 195 PHE A CA 1
ATOM 1442 C C . PHE A 1 195 ? 48.726 -0.107 -60.082 1.00 73.06 195 PHE A C 1
ATOM 1444 O O . PHE A 1 195 ? 49.917 -0.107 -59.762 1.00 73.06 195 PHE A O 1
ATOM 1451 N N . PRO A 1 196 ? 48.263 -0.862 -61.094 1.00 72.75 196 PRO A N 1
ATOM 1452 C CA . PRO A 1 196 ? 49.148 -1.668 -61.925 1.00 72.75 196 PRO A CA 1
ATOM 1453 C C . PRO A 1 196 ? 50.085 -0.761 -62.730 1.00 72.75 196 PRO A C 1
ATOM 1455 O O . PRO A 1 196 ? 49.638 0.105 -63.483 1.00 72.75 196 PRO A O 1
ATOM 1458 N N . THR A 1 197 ? 51.392 -0.960 -62.570 1.00 74.75 197 THR A N 1
ATOM 1459 C CA . THR A 1 197 ? 52.422 -0.340 -63.411 1.00 74.75 197 THR A CA 1
ATOM 1460 C C . THR A 1 197 ? 52.503 -1.088 -64.740 1.00 74.75 197 THR A C 1
ATOM 1462 O O . THR A 1 197 ? 52.673 -2.308 -64.739 1.00 74.75 197 THR A O 1
ATOM 1465 N N . ARG A 1 198 ? 52.336 -0.354 -65.846 1.00 64.00 198 ARG A N 1
ATOM 1466 C CA . ARG A 1 198 ? 52.616 -0.821 -67.213 1.00 64.00 198 ARG A CA 1
ATOM 1467 C C . ARG A 1 198 ? 54.106 -1.031 -67.438 1.00 64.00 198 ARG A C 1
ATOM 1469 O O . ARG A 1 198 ? 54.887 -0.254 -66.847 1.00 64.00 198 ARG A O 1
#

Foldseek 3Di:
DPQQPDLVVDDDVLVVVLVVVVVPPLDQDDLVVLLVPQFQQCQQQDCVVVVADRLHQWDAAPVRDIDGADSVLRSVLSSLLSVLVSLVVSLVVLVVVLVVLVVVLVVLVVQLVVDPHPNSVVVSVVSNVSSVVVNVVSVVSNVVSVCNVVSVVSNVVSRVSSVVSSVVVRVVVNVVVVVVVVCVVDDDPPDDDDDDDD

pLDDT: mean 78.28, std 13.27, range [40.16, 94.81]

Sequence (198 aa):
MDLFGNPAAMVPESIGVLTADLAKTEVGQTFAELQGAANATTAMLDSANGLYHAVGETFSTPGGEVIHRRVEPYRAIGAVQQTAANFLGVVGDAAARRVSLKNEIAKTTEALKSAQTDAEVQKLTGVLVGLGTALDSTEHEVAQASASAIVQDIANRADAQRQVEAKKEQQHAEFREAVARYGQTFQILNQATRFPTR

Radius of gyration: 32.2 Å; chains: 1; bounding box: 80×23×121 Å